Protein AF-A0A672LYI7-F1 (afdb_monomer_lite)

Radius of gyration: 28.08 Å; chains: 1; bounding box: 66×45×80 Å

Organism: Sinocyclocheilus grahami (NCBI:txid75366)

Secondary structure (DSSP, 8-state):
-HHHHHHHHHHHHHS-TTTS-HHHHHHHHHHHHHHHTS----HHHHHHHHHHHHHHTS-TT--SPP-SHHHHHHHHHHHHHHHHHHHHTTT------TT-----HHHHHHHHHHHHHHHHHHHHHHHHHHHHHHHHHHHHSS--------PPSPHHHHHHHHHHHHHHHHHTHHHHHSEEE--TT---------SSSS-GGGEEE--SSHHHHHHHHHHHHIIIIIHHHHHHHHHHHHHHHHHHHHHHHHHHHHHTS---------HHHHHHHHHHHHHHHHHHHHHHHHHHHHHHHHTTT---HHHHHHHHHHHHHHHHHHHHHHHHHHHH-HHHHHHHHHHHHHH-

Structure (mmCIF, N/CA/C/O backbone):
data_AF-A0A672LYI7-F1
#
_entry.id   AF-A0A672LYI7-F1
#
loop_
_atom_site.group_PDB
_atom_site.id
_atom_site.type_symbol
_atom_site.label_atom_id
_atom_site.label_alt_id
_atom_site.label_comp_id
_atom_site.label_asym_id
_atom_site.label_entity_id
_atom_site.label_seq_id
_atom_site.pdbx_PDB_ins_code
_atom_site.Cartn_x
_atom_site.Cartn_y
_atom_site.Cartn_z
_atom_site.occupancy
_atom_site.B_iso_or_equiv
_atom_site.auth_seq_id
_atom_site.auth_comp_id
_atom_site.auth_asym_id
_atom_site.auth_atom_id
_atom_site.pdbx_PDB_model_num
ATOM 1 N N . MET A 1 1 ? 1.323 -0.874 -21.159 1.00 61.12 1 MET A N 1
ATOM 2 C CA . MET A 1 1 ? 1.584 -0.900 -22.612 1.00 61.12 1 MET A CA 1
ATOM 3 C C . MET A 1 1 ? 3.054 -0.684 -22.986 1.00 61.12 1 MET A C 1
ATOM 5 O O . MET A 1 1 ? 3.432 -1.066 -24.091 1.00 61.12 1 MET A O 1
ATOM 9 N N . ALA A 1 2 ? 3.896 -0.095 -22.123 1.00 80.44 2 ALA A N 1
ATOM 10 C CA . ALA A 1 2 ? 5.309 0.148 -22.436 1.00 80.44 2 ALA A CA 1
ATOM 11 C C . ALA A 1 2 ? 6.116 -1.150 -22.658 1.00 80.44 2 ALA A C 1
ATOM 13 O O . ALA A 1 2 ? 6.973 -1.196 -23.540 1.00 80.44 2 ALA A O 1
ATOM 14 N N . THR A 1 3 ? 5.807 -2.233 -21.929 1.00 86.62 3 THR A N 1
ATOM 15 C CA . THR A 1 3 ? 6.511 -3.521 -22.060 1.00 86.62 3 THR A CA 1
ATOM 16 C C . THR A 1 3 ? 6.263 -4.125 -23.439 1.00 86.62 3 THR A C 1
ATOM 18 O O . THR A 1 3 ? 7.204 -4.535 -24.117 1.00 86.62 3 THR A O 1
ATOM 21 N N . ALA A 1 4 ? 5.008 -4.117 -23.896 1.00 90.81 4 ALA A N 1
ATOM 22 C CA . ALA A 1 4 ? 4.625 -4.667 -25.194 1.00 90.81 4 ALA A CA 1
ATOM 23 C C . ALA A 1 4 ? 5.311 -3.952 -26.367 1.00 90.81 4 ALA A C 1
ATOM 25 O O . ALA A 1 4 ? 5.806 -4.610 -27.282 1.00 90.81 4 ALA A O 1
ATOM 26 N N . GLN A 1 5 ? 5.389 -2.619 -26.318 1.00 90.00 5 GLN A N 1
ATOM 27 C CA . GLN A 1 5 ? 6.077 -1.819 -27.334 1.00 90.00 5 GLN A CA 1
ATOM 28 C C . GLN A 1 5 ? 7.565 -2.172 -27.408 1.00 90.00 5 GLN A C 1
ATOM 30 O O . GLN A 1 5 ? 8.098 -2.394 -28.491 1.00 90.00 5 GLN A O 1
ATOM 35 N N . ILE A 1 6 ? 8.236 -2.297 -26.261 1.00 90.06 6 ILE A N 1
ATOM 36 C CA . ILE A 1 6 ? 9.667 -2.620 -26.230 1.00 90.06 6 ILE A CA 1
ATOM 37 C C . ILE A 1 6 ? 9.926 -4.034 -26.756 1.00 90.06 6 ILE A C 1
ATOM 39 O O . ILE A 1 6 ? 10.866 -4.229 -27.525 1.00 90.06 6 ILE A O 1
ATOM 43 N N . LEU A 1 7 ? 9.084 -5.012 -26.406 1.00 92.50 7 LEU A N 1
ATOM 44 C CA . LEU A 1 7 ? 9.178 -6.367 -26.960 1.00 92.50 7 LEU A CA 1
ATOM 45 C C . LEU A 1 7 ? 8.988 -6.370 -28.483 1.00 92.50 7 LEU A C 1
ATOM 47 O O . LEU A 1 7 ? 9.744 -7.034 -29.189 1.00 92.50 7 LEU A O 1
ATOM 51 N N . PHE A 1 8 ? 8.025 -5.596 -28.986 1.00 94.75 8 PHE A N 1
ATOM 52 C CA . PHE A 1 8 ? 7.770 -5.453 -30.418 1.00 94.75 8 PHE A CA 1
ATOM 53 C C . PHE A 1 8 ? 8.974 -4.850 -31.151 1.00 94.75 8 PHE A C 1
ATOM 55 O O . PHE A 1 8 ? 9.447 -5.417 -32.137 1.00 94.75 8 PHE A O 1
ATOM 62 N N . HIS A 1 9 ? 9.527 -3.750 -30.632 1.00 92.44 9 HIS A N 1
ATOM 63 C CA . HIS A 1 9 ? 10.716 -3.117 -31.200 1.00 92.44 9 HIS A CA 1
ATOM 64 C C . HIS A 1 9 ? 11.938 -4.038 -31.156 1.00 92.44 9 HIS A C 1
ATOM 66 O O . HIS A 1 9 ? 12.637 -4.152 -32.158 1.00 92.44 9 HIS A O 1
ATOM 72 N N . ARG A 1 10 ? 12.183 -4.746 -30.044 1.00 91.44 10 ARG A N 1
ATOM 73 C CA . ARG A 1 10 ? 13.294 -5.708 -29.942 1.00 91.44 10 ARG A CA 1
ATOM 74 C C . ARG A 1 10 ? 13.155 -6.859 -30.937 1.00 91.44 10 ARG A C 1
ATOM 76 O O . ARG A 1 10 ? 14.147 -7.278 -31.520 1.00 91.44 10 ARG A O 1
ATOM 83 N N . PHE A 1 11 ? 11.939 -7.355 -31.157 1.00 94.12 11 PHE A N 1
ATOM 84 C CA . PHE A 1 11 ? 11.700 -8.409 -32.138 1.00 94.12 11 PHE A CA 1
ATOM 85 C C . PHE A 1 11 ? 12.010 -7.935 -33.565 1.00 94.12 11 PHE A C 1
ATOM 87 O O . PHE A 1 11 ? 12.774 -8.589 -34.273 1.00 94.12 11 PHE A O 1
ATOM 94 N N . PHE A 1 12 ? 11.467 -6.785 -33.976 1.00 94.88 12 PHE A N 1
ATOM 95 C CA . PHE A 1 12 ? 11.674 -6.241 -35.325 1.00 94.88 12 PHE A CA 1
ATOM 96 C C . PHE A 1 12 ? 13.035 -5.567 -35.534 1.00 94.88 12 PHE A C 1
ATOM 98 O O . PHE A 1 12 ? 13.419 -5.306 -36.667 1.00 94.88 12 PHE A O 1
ATOM 105 N N . TYR A 1 13 ? 13.809 -5.356 -34.471 1.00 91.88 13 TYR A N 1
ATOM 106 C CA . TYR A 1 13 ? 15.229 -5.041 -34.599 1.00 91.88 13 TYR A CA 1
ATOM 107 C C . TYR A 1 13 ? 16.006 -6.219 -35.208 1.00 91.88 13 TYR A C 1
ATOM 109 O O . TYR A 1 13 ? 16.881 -6.026 -36.046 1.00 91.88 13 TYR A O 1
ATOM 117 N N . CYS A 1 14 ? 15.645 -7.451 -34.837 1.00 87.31 14 CYS A N 1
ATOM 118 C CA . CYS A 1 14 ? 16.299 -8.667 -35.322 1.00 87.31 14 CYS A CA 1
ATOM 119 C C . CYS A 1 14 ? 15.573 -9.327 -36.507 1.00 87.31 14 CYS A C 1
ATOM 121 O O . CYS A 1 14 ? 16.118 -10.242 -37.128 1.00 87.31 14 CYS A O 1
ATOM 123 N N . LYS A 1 15 ? 14.324 -8.936 -36.795 1.00 91.81 15 LYS A N 1
ATOM 124 C CA . LYS A 1 15 ? 13.444 -9.593 -37.773 1.00 91.81 15 LYS A CA 1
ATOM 125 C C . LYS A 1 15 ? 12.796 -8.612 -38.734 1.00 91.81 15 LYS A C 1
ATOM 127 O O . LYS A 1 15 ? 12.495 -7.481 -38.394 1.00 91.81 15 LYS A O 1
ATOM 132 N N . SER A 1 16 ? 12.513 -9.091 -39.941 1.00 88.56 16 SER A N 1
ATOM 133 C CA . SER A 1 16 ? 11.906 -8.277 -40.993 1.00 88.56 16 SER A CA 1
ATOM 134 C C . SER A 1 16 ? 10.378 -8.250 -40.910 1.00 88.56 16 SER A C 1
ATOM 136 O O . SER A 1 16 ? 9.739 -9.296 -40.755 1.00 88.56 16 SER A O 1
ATOM 138 N N . PHE A 1 17 ? 9.802 -7.066 -41.139 1.00 89.94 17 PHE A N 1
ATOM 139 C CA . PHE A 1 17 ? 8.367 -6.851 -41.362 1.00 89.94 17 PHE A CA 1
ATOM 140 C C . PHE A 1 17 ? 7.817 -7.597 -42.584 1.00 89.94 17 PHE A C 1
ATOM 142 O O . PHE A 1 17 ? 6.634 -7.914 -42.621 1.00 89.94 17 PHE A O 1
ATOM 149 N N . VAL A 1 18 ? 8.668 -7.940 -43.557 1.00 88.44 18 VAL A N 1
ATOM 150 C CA . VAL A 1 18 ? 8.263 -8.707 -44.748 1.00 88.44 18 VAL A CA 1
ATOM 151 C C . VAL A 1 18 ? 7.982 -10.170 -44.395 1.00 88.44 18 VAL A C 1
ATOM 153 O O . VAL A 1 18 ? 7.107 -10.800 -44.978 1.00 88.44 18 VAL A O 1
ATOM 156 N N . ARG A 1 19 ? 8.713 -10.729 -43.422 1.00 86.94 19 ARG A N 1
ATOM 157 C CA . ARG A 1 19 ? 8.611 -12.151 -43.043 1.00 86.94 19 ARG A CA 1
ATOM 158 C C . ARG A 1 19 ? 7.623 -12.412 -41.909 1.00 86.94 19 ARG A C 1
ATOM 160 O O . ARG A 1 19 ? 7.237 -13.558 -41.687 1.00 86.94 19 ARG A O 1
ATOM 167 N N . HIS A 1 20 ? 7.243 -11.379 -41.162 1.00 90.31 20 HIS A N 1
ATOM 168 C CA . HIS A 1 20 ? 6.398 -11.512 -39.982 1.00 90.31 20 HIS A CA 1
ATOM 169 C C . HIS A 1 20 ? 5.313 -10.440 -39.962 1.00 90.31 20 HIS A C 1
ATOM 171 O O . HIS A 1 20 ? 5.605 -9.248 -39.973 1.00 90.31 20 HIS A O 1
ATOM 177 N N . CYS A 1 21 ? 4.056 -10.877 -39.862 1.00 92.69 21 CYS A N 1
ATOM 178 C CA . CYS A 1 21 ? 2.907 -9.984 -39.768 1.00 92.69 21 CYS A CA 1
ATOM 179 C C . CYS A 1 21 ? 2.983 -9.128 -38.493 1.00 92.69 21 CYS A C 1
ATOM 181 O O . CYS A 1 21 ? 2.857 -9.650 -37.381 1.00 92.69 21 CYS A O 1
ATOM 183 N N . ALA A 1 22 ? 3.147 -7.813 -38.663 1.00 92.12 22 ALA A N 1
ATOM 184 C CA . ALA A 1 22 ? 3.228 -6.851 -37.566 1.00 92.12 22 ALA A CA 1
ATOM 185 C C . ALA A 1 22 ? 2.008 -6.920 -36.635 1.00 92.12 22 ALA A C 1
ATOM 187 O O . ALA A 1 22 ? 2.174 -6.910 -35.422 1.00 92.12 22 ALA A O 1
ATOM 188 N N . GLU A 1 23 ? 0.799 -7.068 -37.183 1.00 92.75 23 GLU A N 1
ATOM 189 C CA . GLU A 1 23 ? -0.447 -7.159 -36.405 1.00 92.75 23 GLU A CA 1
ATOM 190 C C . GLU A 1 23 ? -0.425 -8.371 -35.458 1.00 92.75 23 GLU A C 1
ATOM 192 O O .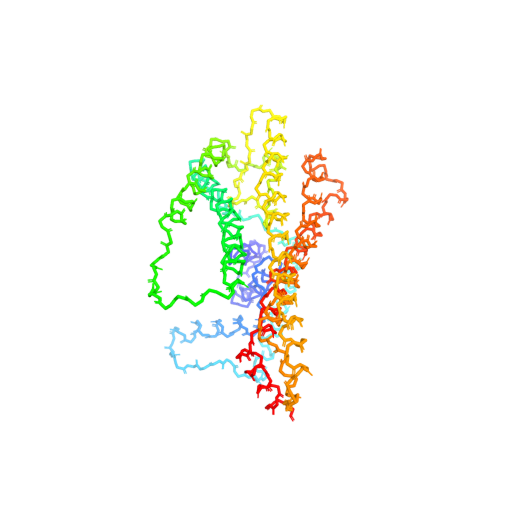 GLU A 1 23 ? -0.667 -8.249 -34.256 1.00 92.75 23 GLU A O 1
ATOM 197 N N . THR A 1 24 ? -0.041 -9.542 -35.978 1.00 93.69 24 THR A N 1
ATOM 198 C CA . THR A 1 24 ? 0.022 -10.784 -35.189 1.00 93.69 24 THR A CA 1
ATOM 199 C C . THR A 1 24 ? 1.119 -10.720 -34.127 1.00 93.69 24 THR A C 1
ATOM 201 O O . THR A 1 24 ? 0.912 -11.153 -32.992 1.00 93.69 24 THR A O 1
ATOM 204 N N . VAL A 1 25 ? 2.278 -10.144 -34.465 1.00 95.50 25 VAL A N 1
ATOM 205 C CA . VAL A 1 25 ? 3.381 -9.953 -33.514 1.00 95.50 25 VAL A CA 1
ATOM 206 C C . VAL A 1 25 ? 3.017 -8.922 -32.442 1.00 95.50 25 VAL A C 1
ATOM 208 O O . VAL A 1 25 ? 3.312 -9.150 -31.276 1.00 95.50 25 VAL A O 1
ATOM 211 N N . ALA A 1 26 ? 2.319 -7.836 -32.782 1.00 95.38 26 ALA A N 1
ATOM 212 C CA . ALA A 1 26 ? 1.862 -6.838 -31.815 1.00 95.38 26 ALA A CA 1
ATOM 213 C C . ALA A 1 26 ? 0.877 -7.434 -30.796 1.00 95.38 26 ALA A C 1
ATOM 215 O O . ALA A 1 26 ? 1.048 -7.238 -29.590 1.00 95.38 26 ALA A O 1
ATOM 216 N N . MET A 1 27 ? -0.099 -8.225 -31.258 1.00 95.00 27 MET A N 1
ATOM 217 C CA . MET A 1 27 ? -1.006 -8.975 -30.380 1.00 95.00 27 MET A CA 1
ATOM 218 C C . MET A 1 27 ? -0.242 -9.936 -29.464 1.00 95.00 27 MET A C 1
ATOM 220 O O . MET A 1 27 ? -0.521 -10.007 -28.266 1.00 95.00 27 MET A O 1
ATOM 224 N N . ALA A 1 28 ? 0.754 -10.641 -30.006 1.00 95.75 28 ALA A N 1
ATOM 225 C CA . ALA A 1 28 ? 1.604 -11.537 -29.233 1.00 95.75 28 ALA A CA 1
ATOM 226 C C . ALA A 1 28 ? 2.445 -10.794 -28.182 1.00 95.75 28 ALA A C 1
ATOM 228 O O . ALA A 1 28 ? 2.511 -11.241 -27.041 1.00 95.75 28 ALA A O 1
ATOM 229 N N . CYS A 1 29 ? 3.038 -9.646 -28.519 1.00 95.62 29 CYS A N 1
ATOM 230 C CA . CYS A 1 29 ? 3.803 -8.820 -27.584 1.00 95.62 29 CYS A CA 1
ATOM 231 C C . CYS A 1 29 ? 2.925 -8.249 -26.461 1.00 95.62 29 CYS A C 1
ATOM 233 O O . CYS A 1 29 ? 3.365 -8.230 -25.314 1.00 95.62 29 CYS A O 1
ATOM 235 N N . LEU A 1 30 ? 1.687 -7.833 -26.754 1.00 94.69 30 LEU A N 1
ATOM 236 C CA . LEU A 1 30 ? 0.720 -7.393 -25.738 1.00 94.69 30 LEU A CA 1
ATOM 237 C C . LEU A 1 30 ? 0.294 -8.539 -24.819 1.00 94.69 30 LEU A C 1
ATOM 239 O O . LEU A 1 30 ? 0.302 -8.388 -23.597 1.00 94.69 30 LEU A O 1
ATOM 243 N N . GLN A 1 31 ? -0.017 -9.705 -25.391 1.00 93.75 31 GLN A N 1
ATOM 244 C CA . GLN A 1 31 ? -0.354 -10.890 -24.609 1.00 93.75 31 GLN A CA 1
ATOM 245 C C . GLN A 1 31 ? 0.814 -11.316 -23.714 1.00 93.75 31 GLN A C 1
ATOM 247 O O . GLN A 1 31 ? 0.604 -11.636 -22.545 1.00 93.75 31 GLN A O 1
ATOM 252 N N . LEU A 1 32 ? 2.037 -11.288 -24.238 1.00 93.31 32 LEU A N 1
ATOM 253 C CA . LEU A 1 32 ? 3.248 -11.638 -23.508 1.00 93.31 32 LEU A CA 1
ATOM 254 C C . LEU A 1 32 ? 3.544 -10.630 -22.386 1.00 93.31 32 LEU A C 1
ATOM 256 O O . LEU A 1 32 ? 3.766 -11.029 -21.246 1.00 93.31 32 LEU A O 1
ATOM 260 N N . ALA A 1 33 ? 3.455 -9.328 -22.668 1.00 91.25 33 ALA A N 1
ATOM 261 C CA . ALA A 1 33 ? 3.616 -8.267 -21.674 1.00 91.25 33 ALA A CA 1
ATOM 262 C C . ALA A 1 33 ? 2.623 -8.395 -20.508 1.00 91.25 33 ALA A C 1
ATOM 264 O O . ALA A 1 33 ? 3.026 -8.247 -19.354 1.00 91.25 33 ALA A O 1
ATOM 265 N N . SER A 1 34 ? 1.362 -8.744 -20.796 1.00 90.56 34 SER A N 1
ATOM 266 C CA . SER A 1 34 ? 0.329 -8.985 -19.774 1.00 90.56 34 SER A CA 1
ATOM 267 C C . SER A 1 34 ? 0.613 -10.188 -18.868 1.00 90.56 34 SER A C 1
ATOM 269 O O . SER A 1 34 ? 0.077 -10.277 -17.770 1.00 90.56 34 SER A O 1
ATOM 271 N N . LYS A 1 35 ? 1.449 -11.135 -19.313 1.00 88.25 35 LYS A N 1
ATOM 272 C CA . LYS A 1 35 ? 1.871 -12.284 -18.498 1.00 88.25 35 LYS A CA 1
ATOM 273 C C . LYS A 1 35 ? 3.099 -11.977 -17.643 1.00 88.25 35 LYS A C 1
ATOM 275 O O . LYS A 1 35 ? 3.268 -12.598 -16.600 1.00 88.25 35 LYS A O 1
ATOM 280 N N . ILE A 1 36 ? 3.971 -11.082 -18.106 1.00 83.94 36 ILE A N 1
ATOM 281 C CA . ILE A 1 36 ? 5.279 -10.831 -17.485 1.00 83.94 36 ILE A CA 1
ATOM 282 C C . ILE A 1 36 ? 5.222 -9.699 -16.459 1.00 83.94 36 ILE A C 1
ATOM 284 O O . ILE A 1 36 ? 5.822 -9.811 -15.394 1.00 83.94 36 ILE A O 1
ATOM 288 N N . GLU A 1 37 ? 4.563 -8.588 -16.791 1.00 79.38 37 GLU A N 1
ATOM 289 C CA . GLU A 1 37 ? 4.659 -7.357 -15.997 1.00 79.38 37 GLU A CA 1
ATOM 290 C C . GLU A 1 37 ? 3.360 -6.549 -15.952 1.00 79.38 37 GLU A C 1
ATOM 292 O O . GLU A 1 37 ? 3.020 -6.003 -14.903 1.00 79.38 37 GLU A O 1
ATOM 297 N N . GLU A 1 38 ? 2.651 -6.434 -17.078 1.00 80.50 38 GLU A N 1
ATOM 298 C CA . GLU A 1 38 ? 1.427 -5.635 -17.168 1.00 80.50 38 GLU A CA 1
ATOM 299 C C . GLU A 1 38 ? 0.221 -6.370 -16.559 1.00 80.50 38 GLU A C 1
ATOM 301 O O . GLU A 1 38 ? 0.318 -7.520 -16.136 1.00 80.50 38 GLU A O 1
ATOM 306 N N . GLU A 1 39 ? -0.935 -5.705 -16.489 1.00 81.31 39 GLU A N 1
ATOM 307 C CA . GLU A 1 39 ? -2.152 -6.317 -15.948 1.00 81.31 39 GLU A CA 1
ATOM 308 C C . GLU A 1 39 ? -2.524 -7.591 -16.737 1.00 81.31 39 GLU A C 1
ATOM 310 O O . GLU A 1 39 ? -2.615 -7.520 -17.967 1.00 81.31 39 GLU A O 1
ATOM 315 N N . PRO A 1 40 ? -2.780 -8.736 -16.072 1.00 86.69 40 PRO A N 1
ATOM 316 C CA . PRO A 1 40 ? -3.135 -9.978 -16.751 1.00 86.69 40 PRO A CA 1
ATOM 317 C C . PRO A 1 40 ? -4.405 -9.843 -17.592 1.00 86.69 40 PRO A C 1
ATOM 319 O O . PRO A 1 40 ? -5.485 -9.553 -17.077 1.00 86.69 40 PRO A O 1
ATOM 322 N N . ARG A 1 41 ? -4.296 -10.108 -18.898 1.00 89.38 41 ARG A N 1
ATOM 323 C CA . ARG A 1 41 ? -5.422 -10.085 -19.844 1.00 89.38 41 ARG A CA 1
ATOM 324 C C . ARG A 1 41 ? -5.558 -11.416 -20.573 1.00 89.38 41 ARG A C 1
ATOM 326 O O . ARG A 1 41 ? -4.572 -12.113 -20.838 1.00 89.38 41 ARG A O 1
ATOM 333 N N . ARG A 1 42 ? -6.797 -11.796 -20.903 1.00 89.75 42 ARG A N 1
ATOM 334 C CA . ARG A 1 42 ? -7.056 -13.004 -21.696 1.00 89.75 42 ARG A CA 1
ATOM 335 C C . ARG A 1 42 ? -6.775 -12.700 -23.165 1.00 89.75 42 ARG A C 1
ATOM 337 O O . ARG A 1 42 ? -7.096 -11.621 -23.651 1.00 89.75 42 ARG A O 1
ATOM 344 N N . VAL A 1 43 ? -6.309 -13.703 -23.911 1.00 90.75 43 VAL A N 1
ATOM 345 C CA . VAL A 1 43 ? -6.079 -13.573 -25.366 1.00 90.75 43 VAL A CA 1
ATOM 346 C C . VAL A 1 43 ? -7.327 -13.132 -26.127 1.00 90.75 43 VAL A C 1
ATOM 348 O O . VAL A 1 43 ? -7.228 -12.404 -27.105 1.00 90.75 43 VAL A O 1
ATOM 351 N N . ARG A 1 44 ? -8.519 -13.509 -25.645 1.00 90.81 44 ARG A N 1
ATOM 352 C CA . ARG A 1 44 ? -9.784 -13.055 -26.230 1.00 90.81 44 ARG A CA 1
ATOM 353 C C . ARG A 1 44 ? -9.944 -11.536 -26.164 1.00 90.81 44 ARG A C 1
ATOM 355 O O . ARG A 1 44 ? -10.422 -10.953 -27.129 1.00 90.81 44 ARG A O 1
ATOM 362 N N . ASP A 1 45 ? -9.536 -10.916 -25.062 1.00 91.25 45 ASP A N 1
ATOM 363 C CA . ASP A 1 45 ? -9.664 -9.471 -24.869 1.00 91.25 45 ASP A CA 1
ATOM 364 C C . ASP A 1 45 ? -8.746 -8.733 -25.848 1.00 91.25 45 ASP A C 1
ATOM 366 O O . ASP A 1 45 ? -9.179 -7.800 -26.519 1.00 91.25 45 ASP A O 1
ATOM 370 N N . VAL A 1 46 ? -7.513 -9.224 -26.017 1.00 91.88 46 VAL A N 1
ATOM 371 C CA . VAL A 1 46 ? -6.560 -8.702 -27.009 1.00 91.88 46 VAL A CA 1
ATOM 372 C C . VAL A 1 46 ? -7.128 -8.829 -28.426 1.00 91.88 46 VAL A C 1
ATOM 374 O O . VAL A 1 46 ? -7.171 -7.846 -29.159 1.00 91.88 46 VAL A O 1
ATOM 377 N N . LEU A 1 47 ? -7.633 -10.009 -28.803 1.00 92.06 47 LEU A N 1
ATOM 378 C CA . LEU A 1 47 ? -8.212 -10.245 -30.131 1.00 92.06 47 LEU A CA 1
ATOM 379 C C . LEU A 1 47 ? -9.428 -9.354 -30.418 1.00 92.06 47 LEU A C 1
ATOM 381 O O . LEU A 1 47 ? -9.543 -8.817 -31.518 1.00 92.06 47 LEU A O 1
ATOM 385 N N . ASN A 1 48 ? -10.318 -9.180 -29.438 1.00 90.69 48 ASN A N 1
ATOM 386 C CA . ASN A 1 48 ? -11.490 -8.316 -29.565 1.00 90.69 48 ASN A CA 1
ATOM 387 C C . ASN A 1 48 ? -11.091 -6.855 -29.791 1.00 90.69 48 ASN A C 1
ATOM 389 O O . ASN A 1 48 ? -11.686 -6.193 -30.634 1.00 90.69 48 ASN A O 1
ATOM 393 N N . VAL A 1 49 ? -10.076 -6.361 -29.074 1.00 89.25 49 VAL A N 1
ATOM 394 C CA . VAL A 1 49 ? -9.595 -4.982 -29.232 1.00 89.25 49 VAL A CA 1
ATOM 395 C C . VAL A 1 49 ? -8.978 -4.773 -30.612 1.00 89.25 49 VAL A C 1
ATOM 397 O O . VAL A 1 49 ? -9.317 -3.801 -31.276 1.00 89.25 49 VAL A O 1
ATOM 400 N N . PHE A 1 50 ? -8.128 -5.685 -31.091 1.00 89.38 50 PHE A N 1
ATOM 401 C CA . PHE A 1 50 ? -7.534 -5.560 -32.430 1.00 89.38 50 PHE A CA 1
ATOM 402 C C . PHE A 1 50 ? -8.579 -5.644 -33.541 1.00 89.38 50 PHE A C 1
ATOM 404 O O . PHE A 1 50 ? -8.531 -4.859 -34.486 1.00 89.38 50 PHE A O 1
ATOM 411 N N . GLN A 1 51 ? -9.560 -6.539 -33.403 1.00 86.44 51 GLN A N 1
ATOM 412 C CA . GLN A 1 51 ? -10.684 -6.614 -34.332 1.00 86.44 51 GLN A CA 1
ATOM 413 C C . GLN A 1 51 ? -11.490 -5.311 -34.323 1.00 86.44 51 GLN A C 1
ATOM 415 O O . GLN A 1 51 ? -11.758 -4.760 -35.384 1.00 86.44 51 GLN A O 1
ATOM 420 N N . HIS A 1 52 ? -11.799 -4.778 -33.139 1.00 85.00 52 HIS A N 1
ATOM 421 C CA . HIS A 1 52 ? -12.514 -3.514 -33.009 1.00 85.00 52 HIS A CA 1
ATOM 422 C C . HIS A 1 52 ? -11.734 -2.342 -33.613 1.00 85.00 52 HIS A C 1
ATOM 424 O O . HIS A 1 52 ? -12.330 -1.514 -34.285 1.00 85.00 52 HIS A O 1
ATOM 430 N N . LEU A 1 53 ? -10.412 -2.274 -33.433 1.00 84.38 53 LEU A N 1
ATOM 431 C CA . LEU A 1 53 ? -9.573 -1.233 -34.039 1.00 84.38 53 LEU A CA 1
ATOM 432 C C . LEU A 1 53 ? -9.554 -1.325 -35.569 1.00 84.38 53 LEU A C 1
ATOM 434 O O . LEU A 1 53 ? -9.588 -0.301 -36.248 1.00 84.38 53 LEU A O 1
ATOM 438 N N . LYS A 1 54 ? -9.530 -2.545 -36.110 1.00 80.50 54 LYS A N 1
ATOM 439 C CA . LYS A 1 54 ? -9.586 -2.795 -37.553 1.00 80.50 54 LYS A CA 1
ATOM 440 C C . LYS A 1 54 ? -10.948 -2.431 -38.140 1.00 80.50 54 LYS A C 1
ATOM 442 O O . LYS A 1 54 ? -11.011 -1.809 -39.194 1.00 80.50 54 LYS A O 1
ATOM 447 N N . ASP A 1 55 ? -12.020 -2.767 -37.430 1.00 78.00 55 ASP A N 1
ATOM 448 C CA . ASP A 1 55 ? -13.390 -2.443 -37.824 1.00 78.00 55 ASP A CA 1
ATOM 449 C C . ASP A 1 55 ? -13.701 -0.947 -37.621 1.00 78.00 55 ASP A C 1
ATOM 451 O O . ASP A 1 55 ? -14.430 -0.361 -38.412 1.00 78.00 55 ASP A O 1
ATOM 455 N N . ALA A 1 56 ? -13.087 -0.276 -36.639 1.00 65.19 56 ALA A N 1
ATOM 456 C CA . ALA A 1 56 ? -13.225 1.165 -36.411 1.00 65.19 56 ALA A CA 1
ATOM 457 C C . ALA A 1 56 ? -12.632 2.026 -37.542 1.00 65.19 56 ALA A C 1
ATOM 459 O O . ALA A 1 56 ? -13.021 3.187 -37.681 1.00 65.19 56 ALA A O 1
ATOM 460 N N . ALA A 1 57 ? -11.737 1.460 -38.360 1.00 62.56 57 ALA A N 1
ATOM 461 C CA . ALA A 1 57 ? -11.273 2.056 -39.612 1.00 62.56 57 ALA A CA 1
ATOM 462 C C . ALA A 1 57 ? -12.276 1.884 -40.780 1.00 62.56 57 ALA A C 1
ATOM 464 O O . ALA A 1 57 ? -12.050 2.432 -41.855 1.00 62.56 57 ALA A O 1
ATOM 465 N N . GLY A 1 58 ? -13.374 1.144 -40.571 1.00 66.00 58 GLY A N 1
ATOM 466 C CA . GLY A 1 58 ? -14.451 0.892 -41.532 1.00 66.00 58 GLY A CA 1
ATOM 467 C C . GLY A 1 58 ? -15.850 1.074 -40.919 1.00 66.00 58 GLY A C 1
ATOM 468 O O . GLY A 1 58 ? -16.360 2.190 -40.871 1.00 66.00 58 GLY A O 1
ATOM 469 N N . ASP A 1 59 ? -16.484 -0.017 -40.468 1.00 58.31 59 ASP A N 1
ATOM 470 C CA . ASP A 1 59 ? -17.851 -0.049 -39.918 1.00 58.31 59 ASP A CA 1
ATOM 471 C C . ASP A 1 59 ? -17.869 -0.209 -38.382 1.00 58.31 59 ASP A C 1
ATOM 473 O O . ASP A 1 59 ? -17.429 -1.211 -37.816 1.00 58.31 59 ASP A O 1
ATOM 477 N N . ARG A 1 60 ? -18.444 0.781 -37.688 1.00 60.06 60 ARG A N 1
ATOM 478 C CA . ARG A 1 60 ? -18.454 0.904 -36.217 1.00 60.06 60 ARG A CA 1
ATOM 479 C C . ARG A 1 60 ? -19.453 -0.011 -35.493 1.00 60.06 60 ARG A C 1
ATOM 481 O O . ARG A 1 60 ? -19.565 0.089 -34.272 1.00 60.06 60 ARG A O 1
ATOM 488 N N . ARG A 1 61 ? -20.208 -0.867 -36.193 1.00 57.50 61 ARG A N 1
ATOM 489 C CA . ARG A 1 61 ? -21.336 -1.625 -35.603 1.00 57.50 61 ARG A CA 1
ATOM 490 C C . ARG A 1 61 ? -21.068 -3.102 -35.292 1.00 57.50 61 ARG A C 1
ATOM 492 O O . ARG A 1 61 ? -21.987 -3.795 -34.856 1.00 57.50 61 ARG A O 1
ATOM 499 N N . ARG A 1 62 ? -19.843 -3.611 -35.465 1.00 64.44 62 ARG A N 1
ATOM 500 C CA . ARG A 1 62 ? -19.529 -5.015 -35.133 1.00 64.44 62 ARG A CA 1
ATOM 501 C C . ARG A 1 62 ? -19.390 -5.252 -33.628 1.00 64.44 62 ARG A C 1
ATOM 503 O O . ARG A 1 62 ? -18.643 -4.563 -32.937 1.00 64.44 62 ARG A O 1
ATOM 510 N N . GLY A 1 63 ? -20.122 -6.254 -33.139 1.00 70.50 63 GLY A N 1
ATOM 511 C CA . GLY A 1 63 ? -20.033 -6.757 -31.769 1.00 70.50 63 GLY A CA 1
ATOM 512 C C . GLY A 1 63 ? -18.757 -7.575 -31.499 1.00 70.50 63 GLY A C 1
ATOM 513 O O . GLY A 1 63 ? -17.882 -7.672 -32.359 1.00 70.50 63 GLY A O 1
ATOM 514 N N . PRO A 1 64 ? -18.634 -8.175 -30.300 1.00 76.00 64 PRO A N 1
ATOM 515 C CA . PRO A 1 64 ? -17.478 -8.988 -29.923 1.00 76.00 64 PRO A CA 1
ATOM 516 C C . PRO A 1 64 ? -17.222 -10.147 -30.896 1.00 76.00 64 PRO A C 1
ATOM 518 O O . PRO A 1 64 ? -18.159 -10.682 -31.486 1.00 76.00 64 PRO A O 1
ATOM 521 N N . MET A 1 65 ? -15.965 -10.594 -31.004 1.00 78.31 65 MET A N 1
ATOM 522 C CA . MET A 1 65 ? -15.597 -11.704 -31.886 1.00 78.31 65 MET A CA 1
ATOM 523 C C . MET A 1 65 ? -16.373 -12.977 -31.523 1.00 78.31 65 MET A C 1
ATOM 525 O O . MET A 1 65 ? -16.403 -13.394 -30.351 1.00 78.31 65 MET A O 1
ATOM 529 N N . LEU A 1 66 ? -16.988 -13.578 -32.544 1.00 82.94 66 LEU A N 1
ATOM 530 C CA . LEU A 1 66 ? -17.722 -14.834 -32.446 1.00 82.94 66 LEU A CA 1
ATOM 531 C C . LEU A 1 66 ? -16.740 -15.985 -32.171 1.00 82.94 66 LEU A C 1
ATOM 533 O O . LEU A 1 66 ? -15.591 -15.947 -32.602 1.00 82.94 66 LEU A O 1
ATOM 537 N N . LEU A 1 67 ? -17.162 -16.976 -31.383 1.00 84.19 67 LEU A N 1
ATOM 538 C CA . LEU A 1 67 ? -16.341 -18.147 -31.053 1.00 84.19 67 LEU A CA 1
ATOM 539 C C . LEU A 1 67 ? -16.449 -19.204 -32.159 1.00 84.19 67 LEU A C 1
ATOM 541 O O . LEU A 1 67 ? -17.011 -20.271 -31.937 1.00 84.19 67 LEU A O 1
ATOM 545 N N . ASP A 1 68 ? -15.948 -18.880 -33.344 1.00 87.50 68 ASP A N 1
ATOM 546 C CA . ASP A 1 68 ? -15.897 -19.779 -34.496 1.00 87.50 68 ASP A CA 1
ATOM 547 C C . ASP A 1 68 ? -14.486 -20.355 -34.717 1.00 87.50 68 ASP A C 1
ATOM 549 O O . ASP A 1 68 ? -13.529 -20.052 -33.992 1.00 87.50 68 ASP A O 1
ATOM 553 N N . ASP A 1 69 ? -14.339 -21.179 -35.754 1.00 89.19 69 ASP A N 1
ATOM 554 C CA . ASP A 1 69 ? -13.040 -21.715 -36.174 1.00 89.19 69 ASP A CA 1
ATOM 555 C C . ASP A 1 69 ? -12.040 -20.599 -36.530 1.00 89.19 69 ASP A C 1
ATOM 557 O O . ASP A 1 69 ? -10.831 -20.744 -36.321 1.00 89.19 69 ASP A O 1
ATOM 561 N N . GLY A 1 70 ? -12.534 -19.441 -36.982 1.00 87.44 70 GLY A N 1
ATOM 562 C CA . GLY A 1 70 ? -11.734 -18.243 -37.233 1.00 87.44 70 GLY A CA 1
ATOM 563 C C . GLY A 1 70 ? -11.079 -17.696 -35.962 1.00 87.44 70 GLY A C 1
ATOM 564 O O . GLY A 1 70 ? -9.873 -17.418 -35.950 1.00 87.44 70 GLY A O 1
ATOM 565 N N . TYR A 1 71 ? -11.832 -17.604 -34.863 1.00 89.56 71 TYR A N 1
ATOM 566 C CA . TYR A 1 71 ? -11.304 -17.258 -33.543 1.00 89.56 71 TYR A CA 1
ATOM 567 C C . TYR A 1 71 ? -10.245 -18.264 -33.080 1.00 89.56 71 TYR A C 1
ATOM 569 O O . TYR A 1 71 ? -9.177 -17.862 -32.603 1.00 89.56 71 TYR A O 1
ATOM 577 N N . VAL A 1 72 ? -10.512 -19.567 -33.231 1.00 91.25 72 VAL A N 1
ATOM 578 C CA . VAL A 1 72 ? -9.582 -20.630 -32.815 1.00 91.25 72 VAL A CA 1
ATOM 579 C C . VAL A 1 72 ? -8.272 -20.546 -33.599 1.00 91.25 72 VAL A C 1
ATOM 581 O O . VAL A 1 72 ? -7.194 -20.584 -32.992 1.00 91.25 72 VAL A O 1
ATOM 584 N N . SER A 1 73 ? -8.344 -20.352 -34.919 1.00 92.62 73 SER A N 1
ATOM 585 C CA . SER A 1 73 ? -7.164 -20.187 -35.772 1.00 92.62 73 SER A CA 1
ATOM 586 C C . SER A 1 73 ? -6.357 -18.955 -35.370 1.00 92.62 73 SER A C 1
ATOM 588 O O . SER A 1 73 ? -5.167 -19.061 -35.070 1.00 92.62 73 SER A O 1
ATOM 590 N N . ARG A 1 74 ? -7.006 -17.790 -35.251 1.00 90.31 74 ARG A N 1
ATOM 591 C CA . ARG A 1 74 ? -6.322 -16.533 -34.912 1.00 90.31 74 ARG A CA 1
ATOM 592 C C . ARG A 1 74 ? -5.681 -16.582 -33.525 1.00 90.31 74 ARG A C 1
ATOM 594 O O . ARG A 1 74 ? -4.563 -16.104 -33.331 1.00 90.31 74 ARG A O 1
ATOM 601 N N . LYS A 1 75 ? -6.348 -17.212 -32.555 1.00 93.62 75 LYS A N 1
ATOM 602 C CA . LYS A 1 75 ? -5.778 -17.486 -31.230 1.00 93.62 75 LYS A CA 1
ATOM 603 C C . LYS A 1 75 ? -4.524 -18.359 -31.332 1.00 93.62 75 LYS A C 1
ATOM 605 O O . LYS A 1 75 ? -3.527 -18.059 -30.675 1.00 93.62 75 LYS A O 1
ATOM 610 N N . SER A 1 76 ? -4.559 -19.420 -32.138 1.00 95.19 76 SER A N 1
ATOM 611 C CA . SER A 1 76 ? -3.404 -20.297 -32.373 1.00 95.19 76 SER A CA 1
ATOM 612 C C . SER A 1 76 ? -2.222 -19.525 -32.964 1.00 95.19 76 SER A C 1
ATOM 614 O O . SER A 1 76 ? -1.090 -19.689 -32.505 1.00 95.19 76 SER A O 1
ATOM 616 N N . ASP A 1 77 ? -2.480 -18.622 -33.908 1.00 94.44 77 ASP A N 1
ATOM 617 C CA . ASP A 1 77 ? -1.446 -17.812 -34.553 1.00 94.44 77 ASP A CA 1
ATOM 618 C C . ASP A 1 77 ? -0.787 -16.825 -33.589 1.00 94.44 77 ASP A C 1
ATOM 620 O O . ASP A 1 77 ? 0.442 -16.739 -33.554 1.00 94.44 77 ASP A O 1
ATOM 624 N N . VAL A 1 78 ? -1.565 -16.166 -32.724 1.00 95.62 78 VAL A N 1
ATOM 625 C CA . VAL A 1 78 ? -1.019 -15.309 -31.657 1.00 95.62 78 VAL A CA 1
ATOM 626 C C . VAL A 1 78 ? -0.153 -16.120 -30.689 1.00 95.62 78 VAL A C 1
ATOM 628 O O . VAL A 1 78 ? 0.948 -15.694 -30.350 1.00 95.62 78 VAL A O 1
ATOM 631 N N . ILE A 1 79 ? -0.582 -17.323 -30.295 1.00 94.50 79 ILE A N 1
ATOM 632 C CA . ILE A 1 79 ? 0.197 -18.202 -29.401 1.00 94.50 79 ILE A CA 1
ATOM 633 C C . ILE A 1 79 ? 1.489 -18.697 -30.078 1.00 94.50 79 ILE A C 1
ATOM 635 O O . ILE A 1 79 ? 2.530 -18.852 -29.433 1.00 94.50 79 ILE A O 1
ATOM 639 N N . LYS A 1 80 ? 1.459 -18.976 -31.386 1.00 95.75 80 LYS A N 1
ATOM 640 C CA . LYS A 1 80 ? 2.662 -19.328 -32.160 1.00 95.75 80 LYS A CA 1
ATOM 641 C C . LYS A 1 80 ? 3.610 -18.133 -32.282 1.00 95.75 80 LYS A C 1
ATOM 643 O O . LYS A 1 80 ? 4.818 -18.303 -32.119 1.00 95.75 80 LYS A O 1
ATOM 648 N N . ALA A 1 81 ? 3.081 -16.940 -32.542 1.00 95.50 81 ALA A N 1
ATOM 649 C CA . ALA A 1 81 ? 3.861 -15.711 -32.613 1.00 95.50 81 ALA A CA 1
ATOM 650 C C . ALA A 1 81 ? 4.487 -15.358 -31.258 1.00 95.50 81 ALA A C 1
ATOM 652 O O . ALA A 1 81 ? 5.662 -15.015 -31.216 1.00 95.50 81 ALA A O 1
ATOM 653 N N . GLU A 1 82 ? 3.771 -15.550 -30.149 1.00 95.50 82 GLU A N 1
ATOM 654 C CA . GLU A 1 82 ? 4.297 -15.370 -28.791 1.00 95.50 82 GLU A CA 1
ATOM 655 C C . GLU A 1 82 ? 5.517 -16.266 -28.539 1.00 95.50 82 GLU A C 1
ATOM 657 O O . GLU A 1 82 ? 6.576 -15.785 -28.133 1.00 95.50 82 GLU A O 1
ATOM 662 N N . ARG A 1 83 ? 5.410 -17.562 -28.860 1.00 94.56 83 ARG A N 1
ATOM 663 C CA . ARG A 1 83 ? 6.539 -18.503 -28.763 1.00 94.56 83 ARG A CA 1
ATOM 664 C C . ARG A 1 83 ? 7.723 -18.082 -29.631 1.00 94.56 83 ARG A C 1
ATOM 666 O O . ARG A 1 83 ? 8.872 -18.253 -29.230 1.00 94.56 83 ARG A O 1
ATOM 673 N N . ARG A 1 84 ? 7.459 -17.517 -30.810 1.00 93.81 84 ARG A N 1
ATOM 674 C CA . ARG A 1 84 ? 8.503 -16.994 -31.695 1.00 93.81 84 ARG A CA 1
ATOM 675 C C . ARG A 1 84 ? 9.189 -15.774 -31.088 1.00 93.81 84 ARG A C 1
ATOM 677 O O . ARG A 1 84 ? 10.411 -15.743 -31.075 1.00 93.81 84 ARG A O 1
ATOM 684 N N . VAL A 1 85 ? 8.435 -14.818 -30.547 1.00 94.69 85 VAL A N 1
ATOM 6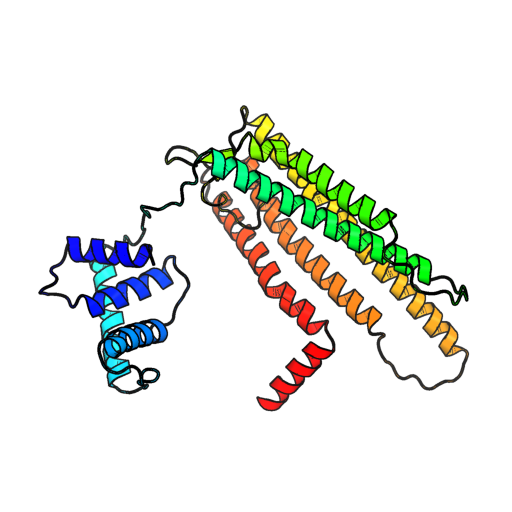85 C CA . VAL A 1 85 ? 8.994 -13.648 -29.850 1.00 94.69 85 VAL A CA 1
ATOM 686 C C . VAL A 1 85 ? 9.900 -14.098 -28.703 1.00 94.69 85 VAL A C 1
ATOM 688 O O . VAL A 1 85 ? 11.036 -13.647 -28.617 1.00 94.69 85 VAL A O 1
ATOM 691 N N . LEU A 1 86 ? 9.453 -15.054 -27.884 1.00 93.31 86 LEU A N 1
ATOM 692 C CA . LEU A 1 86 ? 10.265 -15.624 -26.804 1.00 93.31 86 LEU A CA 1
ATOM 693 C C . LEU A 1 86 ? 11.571 -16.248 -27.304 1.00 93.31 86 LEU A C 1
ATOM 695 O O . LEU A 1 86 ? 12.632 -15.967 -26.749 1.00 93.31 86 LEU A O 1
ATOM 699 N N . LYS A 1 87 ? 11.499 -17.061 -28.365 1.00 91.69 87 LYS A N 1
ATOM 700 C CA . LYS A 1 87 ? 12.671 -17.712 -28.962 1.00 91.69 87 LYS A CA 1
ATOM 701 C C . LYS A 1 87 ? 13.686 -16.693 -29.480 1.00 91.69 87 LYS A C 1
ATOM 703 O O . LYS A 1 87 ? 14.872 -16.837 -29.216 1.00 91.69 87 LYS A O 1
ATOM 708 N N . GLU A 1 88 ? 13.229 -15.672 -30.201 1.00 91.00 88 GLU A N 1
ATOM 709 C CA . GLU A 1 88 ? 14.115 -14.670 -30.811 1.00 91.00 88 GLU A CA 1
ATOM 710 C C . GLU A 1 88 ? 14.734 -13.716 -29.789 1.00 91.00 88 GLU A C 1
ATOM 712 O O . GLU A 1 88 ? 15.848 -13.243 -29.984 1.00 91.00 88 GLU A O 1
ATOM 717 N N . LEU A 1 89 ? 14.046 -13.467 -28.675 1.00 87.50 89 LEU A N 1
ATOM 718 C CA . LEU A 1 89 ? 14.593 -12.697 -27.560 1.00 87.50 89 LEU A CA 1
ATOM 719 C C . LEU A 1 89 ? 15.456 -13.548 -26.614 1.00 87.50 89 LEU A C 1
ATOM 721 O O . LEU A 1 89 ? 15.889 -13.047 -25.579 1.00 87.50 89 LEU A O 1
ATOM 725 N N . GLY A 1 90 ? 15.675 -14.834 -26.917 1.00 86.06 90 GLY A N 1
ATOM 726 C CA . GLY A 1 90 ? 16.435 -15.748 -26.060 1.00 86.06 90 GLY A CA 1
ATOM 727 C C . GLY A 1 90 ? 15.837 -15.884 -24.658 1.00 86.06 90 GLY A C 1
ATOM 728 O O . GLY A 1 90 ? 16.574 -15.999 -23.686 1.00 86.06 90 GLY A O 1
ATOM 729 N N . PHE A 1 91 ? 14.508 -15.780 -24.538 1.00 84.62 91 PHE A N 1
ATOM 730 C CA . PHE A 1 91 ? 13.777 -15.690 -23.267 1.00 84.62 91 PHE A CA 1
ATOM 731 C C . PHE A 1 91 ? 14.180 -14.500 -22.367 1.00 84.62 91 PHE A C 1
ATOM 733 O O . PHE A 1 91 ? 13.679 -14.373 -21.249 1.00 84.62 91 PHE A O 1
ATOM 740 N N . CYS A 1 92 ? 14.997 -13.563 -22.863 1.00 81.25 92 CYS A N 1
ATOM 741 C CA . CYS A 1 92 ? 15.359 -12.324 -22.179 1.00 81.25 92 CYS A CA 1
ATOM 742 C C . CYS A 1 92 ? 14.249 -11.273 -22.338 1.00 81.25 92 CYS A C 1
ATOM 744 O O . CYS A 1 92 ? 1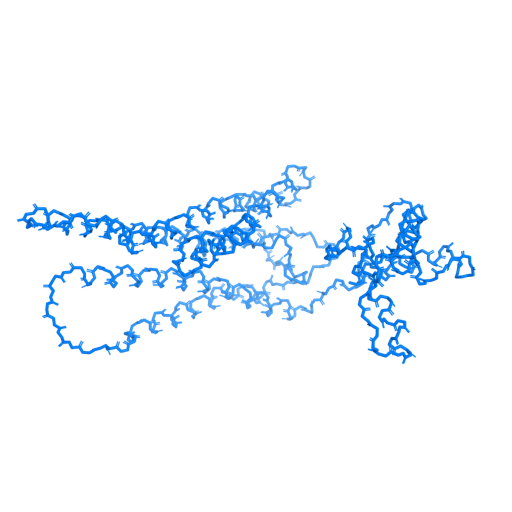4.355 -10.278 -23.061 1.00 81.25 92 CYS A O 1
ATOM 746 N N . VAL A 1 93 ? 13.134 -11.515 -21.651 1.00 81.56 93 VAL A N 1
ATOM 747 C CA . VAL A 1 93 ? 11.946 -10.651 -21.684 1.00 81.56 93 VAL A CA 1
ATOM 748 C C . VAL A 1 93 ? 11.950 -9.561 -20.614 1.00 81.56 93 VAL A C 1
ATOM 750 O O . VAL A 1 93 ? 10.971 -8.832 -20.475 1.00 81.56 93 VAL A O 1
ATOM 753 N N . HIS A 1 94 ? 13.044 -9.419 -19.861 1.00 73.81 94 HIS A N 1
ATOM 754 C CA . HIS A 1 94 ? 13.175 -8.330 -18.905 1.00 73.81 94 HIS A CA 1
ATOM 755 C C . HIS A 1 94 ? 13.311 -6.999 -19.654 1.00 73.81 94 HIS A C 1
ATOM 757 O O . HIS A 1 94 ? 14.226 -6.786 -20.464 1.00 73.81 94 HIS A O 1
ATOM 763 N N . VAL A 1 95 ? 12.364 -6.102 -19.398 1.00 71.81 95 VAL A N 1
ATOM 764 C CA . VAL A 1 95 ? 12.281 -4.805 -20.055 1.00 71.81 95 VAL A CA 1
ATOM 765 C C . VAL A 1 95 ? 12.714 -3.719 -19.079 1.00 71.81 95 VAL A C 1
ATOM 767 O O . VAL A 1 95 ? 12.110 -3.513 -18.030 1.00 71.81 95 VAL A O 1
ATOM 770 N N . LYS A 1 96 ? 13.765 -2.984 -19.452 1.00 66.06 96 LYS A N 1
ATOM 771 C CA . LYS A 1 96 ? 14.120 -1.727 -18.795 1.00 66.06 96 LYS A CA 1
ATOM 772 C C . LYS A 1 96 ? 13.301 -0.624 -19.455 1.00 66.06 96 LYS A C 1
ATOM 774 O O . LYS A 1 96 ? 13.608 -0.220 -20.574 1.00 66.06 96 LYS A O 1
ATOM 779 N N . HIS A 1 97 ? 12.246 -0.172 -18.783 1.00 64.25 97 HIS A N 1
ATOM 780 C CA . HIS A 1 97 ? 11.408 0.912 -19.295 1.00 64.25 97 HIS A CA 1
ATOM 781 C C . HIS A 1 97 ? 12.211 2.212 -19.422 1.00 64.25 97 HIS A C 1
ATOM 783 O O . HIS A 1 97 ? 12.867 2.599 -18.450 1.00 64.25 97 HIS A O 1
ATOM 789 N N . PRO A 1 98 ? 12.140 2.918 -20.568 1.00 55.84 98 PRO A N 1
ATOM 790 C CA . PRO A 1 98 ? 12.742 4.242 -20.721 1.00 55.84 98 PRO A CA 1
ATOM 791 C C . PRO A 1 98 ? 12.075 5.257 -19.784 1.00 55.84 98 PRO A C 1
ATOM 793 O O . PRO A 1 98 ? 12.720 6.184 -19.306 1.00 55.84 98 PRO A O 1
ATOM 796 N N . HIS A 1 99 ? 10.804 5.022 -19.444 1.00 56.91 99 HIS A N 1
ATOM 797 C CA . HIS A 1 99 ? 10.038 5.795 -18.477 1.00 56.91 99 HIS A CA 1
ATOM 798 C C . HIS A 1 99 ? 9.872 5.014 -17.168 1.00 56.91 99 HIS A C 1
ATOM 800 O O . HIS A 1 99 ? 8.765 4.645 -16.781 1.00 56.91 99 HIS A O 1
ATOM 806 N N . LYS A 1 100 ? 10.957 4.795 -16.415 1.00 53.34 100 LYS A N 1
ATOM 807 C CA . LYS A 1 100 ? 10.780 4.911 -14.959 1.00 53.34 100 LYS A CA 1
ATOM 808 C C . LYS A 1 100 ? 10.308 6.352 -14.765 1.00 53.34 100 LYS A C 1
ATOM 810 O O . LYS A 1 100 ? 10.986 7.259 -15.239 1.00 53.34 100 LYS A O 1
ATOM 815 N N . VAL A 1 101 ? 9.116 6.568 -14.209 1.00 55.88 101 VAL A N 1
ATOM 816 C CA . VAL A 1 101 ? 8.616 7.924 -13.937 1.00 55.88 101 VAL A CA 1
ATOM 817 C C . VAL A 1 101 ? 9.533 8.523 -12.879 1.00 55.88 101 VAL A C 1
ATOM 819 O O . VAL A 1 101 ? 9.270 8.419 -11.691 1.00 55.88 101 VAL A O 1
ATOM 822 N N . PHE A 1 102 ? 10.666 9.072 -13.304 1.00 58.00 102 PHE A N 1
ATOM 823 C CA . PHE A 1 102 ? 11.577 9.791 -12.443 1.00 58.00 102 PHE A CA 1
ATOM 824 C C . PHE A 1 102 ? 10.937 11.150 -12.219 1.00 58.00 102 PHE A C 1
ATOM 826 O O . PHE A 1 102 ? 11.081 12.071 -13.022 1.00 58.00 102 PHE A O 1
ATOM 833 N N . LEU A 1 103 ? 10.160 11.253 -11.146 1.00 68.50 103 LEU A N 1
ATOM 834 C CA . LEU A 1 103 ? 9.703 12.549 -10.675 1.00 68.50 103 LEU A CA 1
ATOM 835 C C . LEU A 1 103 ? 10.932 13.425 -10.434 1.00 68.50 103 LEU A C 1
ATOM 837 O O . LEU A 1 103 ? 11.935 12.947 -9.916 1.00 68.50 103 LEU A O 1
ATOM 841 N N . ASN A 1 104 ? 10.885 14.704 -10.808 1.00 78.81 104 ASN A N 1
ATOM 842 C CA . ASN A 1 104 ? 11.949 15.638 -10.437 1.00 78.81 104 ASN A CA 1
ATOM 843 C C . ASN A 1 104 ? 12.076 15.689 -8.898 1.00 78.81 104 ASN A C 1
ATOM 845 O O . ASN A 1 104 ? 11.101 15.443 -8.186 1.00 78.81 104 ASN A O 1
ATOM 849 N N . ARG A 1 105 ? 13.246 16.064 -8.374 1.00 82.19 105 ARG A N 1
ATOM 850 C CA . ARG A 1 105 ? 13.547 16.132 -6.936 1.00 82.19 105 ARG A CA 1
ATOM 851 C C . ARG A 1 105 ? 12.447 16.813 -6.125 1.00 82.19 105 ARG A C 1
ATOM 853 O O . ARG A 1 105 ? 12.053 16.312 -5.074 1.00 82.19 105 ARG A O 1
ATOM 860 N N . ASN A 1 106 ? 11.943 17.935 -6.631 1.00 85.31 106 ASN A N 1
ATOM 861 C CA . ASN A 1 106 ? 10.896 18.719 -5.976 1.00 85.31 106 ASN A CA 1
ATOM 862 C C . ASN A 1 106 ? 9.559 17.969 -5.930 1.00 85.31 106 ASN A C 1
ATOM 864 O O . ASN A 1 106 ? 8.888 17.970 -4.902 1.00 85.31 106 ASN A O 1
ATOM 868 N N . TRP A 1 107 ? 9.212 17.259 -7.004 1.00 85.75 107 TRP A N 1
ATOM 869 C CA . TRP A 1 107 ? 8.020 16.416 -7.045 1.00 85.75 107 TRP A CA 1
ATOM 870 C C . TRP A 1 107 ? 8.149 15.193 -6.142 1.00 85.75 107 TRP A C 1
ATOM 872 O O . TRP A 1 107 ? 7.187 14.865 -5.456 1.00 85.75 107 TRP A O 1
ATOM 882 N N . CYS A 1 108 ? 9.329 14.567 -6.068 1.00 83.81 108 CYS A N 1
ATOM 883 C CA . CYS A 1 108 ? 9.578 13.490 -5.110 1.00 83.81 108 CYS A CA 1
ATOM 884 C C . CYS A 1 108 ? 9.372 13.958 -3.669 1.00 83.81 108 CYS A C 1
ATOM 886 O O . CYS A 1 108 ? 8.679 13.297 -2.906 1.00 83.81 108 CYS A O 1
ATOM 888 N N . ARG A 1 109 ? 9.929 15.117 -3.307 1.00 88.44 109 ARG A N 1
ATOM 889 C CA . ARG A 1 109 ? 9.745 15.737 -1.986 1.00 88.44 109 ARG A CA 1
ATOM 890 C C . ARG A 1 109 ? 8.281 16.010 -1.669 1.00 88.44 109 ARG A C 1
ATOM 892 O O . ARG A 1 109 ? 7.803 15.619 -0.609 1.00 88.44 109 ARG A O 1
ATOM 899 N N . PHE A 1 110 ? 7.569 16.636 -2.598 1.00 89.31 110 PHE A N 1
ATOM 900 C CA . PHE A 1 110 ? 6.163 16.981 -2.423 1.00 89.31 110 PHE A CA 1
ATOM 901 C C . PHE A 1 110 ? 5.268 15.743 -2.294 1.00 89.31 110 PHE A C 1
ATOM 903 O O . PHE A 1 110 ? 4.498 15.630 -1.344 1.00 89.31 110 PHE A O 1
ATOM 910 N N . MET A 1 111 ? 5.404 14.785 -3.214 1.00 85.94 111 MET A N 1
ATOM 911 C CA . MET A 1 111 ? 4.581 13.575 -3.242 1.00 85.94 111 MET A CA 1
ATOM 912 C C . MET A 1 111 ? 4.880 12.645 -2.071 1.00 85.94 111 MET A C 1
ATOM 914 O O . MET A 1 111 ? 3.948 12.109 -1.480 1.00 85.94 111 MET A O 1
ATOM 918 N N . MET A 1 112 ? 6.152 12.487 -1.689 1.00 85.56 112 MET A N 1
ATOM 919 C CA . MET A 1 112 ? 6.513 11.722 -0.491 1.00 85.56 112 MET A CA 1
ATOM 920 C C . MET A 1 112 ? 5.983 12.393 0.773 1.00 85.56 112 MET A C 1
ATOM 922 O O . MET A 1 112 ? 5.439 11.705 1.631 1.00 85.56 112 MET A O 1
ATOM 926 N N . GLY A 1 113 ? 6.078 13.721 0.878 1.00 88.25 113 GLY A N 1
ATOM 927 C CA . GLY A 1 113 ? 5.512 14.471 1.998 1.00 88.25 113 GLY A CA 1
ATOM 928 C C . GLY A 1 113 ? 4.003 14.306 2.129 1.00 88.25 113 GLY A C 1
ATOM 929 O O . GLY A 1 113 ? 3.521 13.900 3.185 1.00 88.25 113 GLY A O 1
ATOM 930 N N . ILE A 1 114 ? 3.262 14.510 1.037 1.00 88.56 114 ILE A N 1
ATOM 931 C CA . ILE A 1 114 ? 1.812 14.280 0.998 1.00 88.56 114 ILE A CA 1
ATOM 932 C C . ILE A 1 114 ? 1.475 12.834 1.343 1.00 88.56 114 ILE A C 1
ATOM 934 O O . ILE A 1 114 ? 0.560 12.584 2.123 1.00 88.56 114 ILE A O 1
ATOM 938 N N . TRP A 1 115 ? 2.207 11.874 0.782 1.00 84.81 115 TRP A N 1
ATOM 939 C CA . TRP A 1 115 ? 1.968 10.462 1.039 1.00 84.81 115 TRP A CA 1
ATOM 940 C C . TRP A 1 115 ? 2.161 10.108 2.520 1.00 84.81 115 TRP A C 1
ATOM 942 O O . TRP A 1 115 ? 1.277 9.484 3.110 1.00 84.81 115 TRP A O 1
ATOM 952 N N . VAL A 1 116 ? 3.266 10.547 3.138 1.00 85.50 116 VAL A N 1
ATOM 953 C CA . VAL A 1 116 ? 3.527 10.329 4.571 1.00 85.50 116 VAL A CA 1
ATOM 954 C C . VAL A 1 116 ? 2.447 10.993 5.420 1.00 85.50 116 VAL A C 1
ATOM 956 O O . VAL A 1 116 ? 1.925 10.350 6.330 1.00 85.50 116 VAL A O 1
ATOM 959 N N . TRP A 1 117 ? 2.081 12.238 5.104 1.00 90.12 117 TRP A N 1
ATOM 960 C CA . TRP A 1 117 ? 1.062 12.989 5.835 1.00 90.12 117 TRP A CA 1
ATOM 961 C C . TRP A 1 117 ? -0.311 12.321 5.778 1.00 90.12 117 TRP A C 1
ATOM 963 O O . TRP A 1 117 ? -0.920 12.067 6.815 1.00 90.12 117 TRP A O 1
ATOM 973 N N . LEU A 1 118 ? -0.800 12.000 4.578 1.00 86.31 118 LEU A N 1
ATOM 974 C CA . LEU A 1 118 ? -2.116 11.390 4.409 1.00 86.31 118 LEU A CA 1
ATOM 975 C C . LEU A 1 118 ? -2.164 10.003 5.047 1.00 86.31 118 LEU A C 1
ATOM 977 O O . LEU A 1 118 ? -3.158 9.655 5.683 1.00 86.31 118 LEU A O 1
ATOM 981 N N . ARG A 1 119 ? -1.099 9.203 4.921 1.00 82.44 119 ARG A N 1
ATOM 982 C CA . ARG A 1 119 ? -1.020 7.889 5.571 1.00 82.44 119 ARG A CA 1
ATOM 983 C C . ARG A 1 119 ? -1.132 8.022 7.089 1.00 82.44 119 ARG A C 1
ATOM 985 O O . ARG A 1 119 ? -1.977 7.359 7.688 1.00 82.44 119 ARG A O 1
ATOM 992 N N . SER A 1 120 ? -0.313 8.873 7.704 1.00 85.88 120 SER A N 1
ATOM 993 C CA . SER A 1 120 ? -0.278 9.020 9.159 1.00 85.88 120 SER A CA 1
ATOM 994 C C . SER A 1 120 ? -1.564 9.652 9.708 1.00 85.88 120 SER A C 1
ATOM 996 O O . SER A 1 120 ? -2.132 9.142 10.676 1.00 85.88 120 SER A O 1
ATOM 998 N N . ALA A 1 121 ? -2.092 10.686 9.046 1.00 87.25 121 ALA A N 1
ATOM 999 C CA . ALA A 1 121 ? -3.349 11.329 9.420 1.00 87.25 121 ALA A CA 1
ATOM 1000 C C . ALA A 1 121 ? -4.541 10.365 9.333 1.00 87.25 121 ALA A C 1
ATOM 1002 O O . ALA A 1 121 ? -5.391 10.369 10.227 1.00 87.25 121 ALA A O 1
ATOM 1003 N N . ASN A 1 122 ? -4.593 9.504 8.309 1.00 84.81 122 ASN A N 1
ATOM 1004 C CA . ASN A 1 122 ? -5.652 8.503 8.168 1.00 84.81 122 ASN A CA 1
ATOM 1005 C C . ASN A 1 122 ? -5.658 7.510 9.335 1.00 84.81 122 ASN A C 1
ATOM 1007 O O . ASN A 1 122 ? -6.714 7.285 9.923 1.00 84.81 122 ASN A O 1
ATOM 1011 N N . VAL A 1 123 ? -4.494 6.969 9.714 1.00 84.88 123 VAL A N 1
ATOM 1012 C CA . VAL A 1 123 ? -4.382 5.989 10.810 1.00 84.88 123 VAL A CA 1
ATOM 1013 C C . VAL A 1 123 ? -4.851 6.586 12.143 1.00 84.88 123 VAL A C 1
ATOM 1015 O O . VAL A 1 123 ? -5.684 6.001 12.846 1.00 84.88 123 VAL A O 1
ATOM 1018 N N . TRP A 1 124 ? -4.385 7.789 12.476 1.00 88.19 124 TRP A N 1
ATOM 1019 C CA . TRP A 1 124 ? -4.804 8.473 13.700 1.00 88.19 124 TRP A CA 1
ATOM 1020 C C . TRP A 1 124 ? -6.278 8.894 13.671 1.00 88.19 124 TRP A C 1
ATOM 1022 O O . TRP A 1 124 ? -6.960 8.796 14.692 1.00 88.19 124 TRP A O 1
ATOM 1032 N N . SER A 1 125 ? -6.804 9.288 12.509 1.00 86.06 125 SER A N 1
ATOM 1033 C CA . SER A 1 125 ? -8.227 9.609 12.345 1.00 86.06 125 SER A CA 1
ATOM 1034 C C . SER A 1 125 ? -9.110 8.377 12.557 1.00 86.06 125 SER A C 1
ATOM 1036 O O . SER A 1 125 ? -10.132 8.466 13.239 1.00 86.06 125 SER A O 1
ATOM 1038 N N . THR A 1 126 ? -8.710 7.204 12.049 1.00 83.44 126 THR A N 1
ATOM 1039 C CA . THR A 1 126 ? -9.440 5.950 12.296 1.00 83.44 126 THR A CA 1
ATOM 1040 C C . THR A 1 126 ? -9.452 5.561 13.770 1.00 83.44 126 THR A C 1
ATOM 1042 O O . THR A 1 126 ? -10.504 5.179 14.288 1.00 83.44 126 THR A O 1
ATOM 1045 N N . PHE A 1 127 ? -8.328 5.721 14.477 1.00 87.19 127 PHE A N 1
ATOM 1046 C CA . PHE A 1 127 ? -8.296 5.532 15.926 1.00 87.19 127 PHE A CA 1
ATOM 1047 C C . PHE A 1 127 ? -9.234 6.507 16.643 1.00 87.19 127 PHE A C 1
ATOM 1049 O O . PHE A 1 127 ? -10.042 6.087 17.470 1.00 87.19 127 PHE A O 1
ATOM 1056 N N . PHE A 1 128 ? -9.160 7.793 16.308 1.00 87.19 128 PHE A N 1
ATOM 1057 C CA . PHE A 1 128 ? -9.974 8.826 16.937 1.00 87.19 128 PHE A CA 1
ATOM 1058 C C . PHE A 1 128 ? -11.477 8.560 16.775 1.00 87.19 128 PHE A C 1
ATOM 1060 O O . PHE A 1 128 ? -12.229 8.658 17.744 1.00 87.19 128 PHE A O 1
ATOM 1067 N N . LEU A 1 129 ? -11.908 8.123 15.588 1.00 82.25 129 LEU A N 1
ATOM 1068 C CA . LEU A 1 129 ? -13.287 7.698 15.336 1.00 82.25 129 LEU A CA 1
ATOM 1069 C C . LEU A 1 129 ? -13.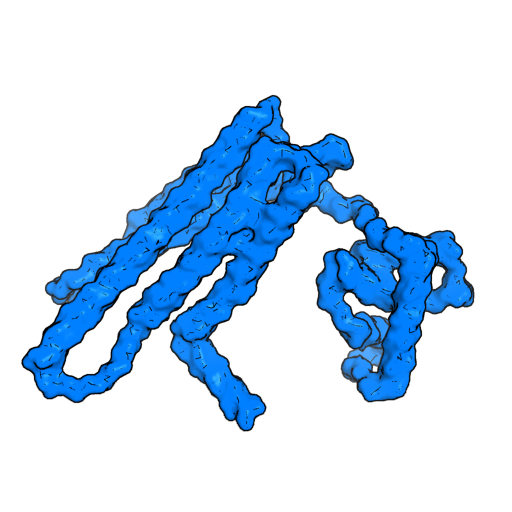677 6.459 16.160 1.00 82.25 129 LEU A C 1
ATOM 1071 O O . LEU A 1 129 ? -14.770 6.429 16.727 1.00 82.25 129 LEU A O 1
ATOM 1075 N N . SER A 1 130 ? -12.789 5.465 16.273 1.00 82.88 130 SER A N 1
ATOM 1076 C CA . SER A 1 130 ? -12.999 4.275 17.116 1.00 82.88 130 SER A CA 1
ATOM 1077 C C . SER A 1 130 ? -13.169 4.649 18.593 1.00 82.88 130 SER A C 1
ATOM 1079 O O . SER A 1 130 ? -14.113 4.215 19.258 1.00 82.88 130 SER A O 1
ATOM 1081 N N . ALA A 1 131 ? -12.297 5.521 19.104 1.00 84.44 131 ALA A N 1
ATOM 1082 C CA . ALA A 1 131 ? -12.354 6.016 20.473 1.00 84.44 131 ALA A CA 1
ATOM 1083 C C . ALA A 1 131 ? -13.627 6.834 20.731 1.00 84.44 131 ALA A C 1
ATOM 1085 O O . ALA A 1 131 ? -14.286 6.639 21.754 1.00 84.44 131 ALA A O 1
ATOM 1086 N N . PHE A 1 132 ? -14.013 7.703 19.794 1.00 83.69 132 PHE A N 1
ATOM 1087 C CA . PHE A 1 132 ? -15.254 8.469 19.879 1.00 83.69 132 PHE A CA 1
ATOM 1088 C C . PHE A 1 132 ? -16.480 7.551 19.920 1.00 83.69 132 PHE A C 1
ATOM 1090 O O . PHE A 1 132 ? -17.343 7.704 20.783 1.00 83.69 132 PHE A O 1
ATOM 1097 N N . HIS A 1 133 ? -16.535 6.548 19.043 1.00 80.06 133 HIS A N 1
ATOM 1098 C CA . HIS A 1 133 ? -17.615 5.566 19.033 1.00 80.06 133 HIS A CA 1
ATOM 1099 C C . HIS A 1 133 ? -17.696 4.792 20.358 1.00 80.06 133 HIS A C 1
ATOM 1101 O O . HIS A 1 133 ? -18.782 4.638 20.920 1.00 80.06 133 HIS A O 1
ATOM 1107 N N . PHE A 1 134 ? -16.554 4.365 20.907 1.00 81.12 134 PHE A N 1
ATOM 1108 C CA . PHE A 1 134 ? -16.495 3.710 22.214 1.00 81.12 134 PHE A CA 1
ATOM 1109 C C . PHE A 1 134 ? -17.014 4.612 23.345 1.00 81.12 134 PHE A C 1
ATOM 1111 O O . PHE A 1 134 ? -17.800 4.169 24.185 1.00 81.12 134 PHE A O 1
ATOM 1118 N N . GLN A 1 135 ? -16.619 5.888 23.360 1.00 81.12 135 GLN A N 1
ATOM 1119 C CA . GLN A 1 135 ? -17.107 6.854 24.346 1.00 81.12 135 GLN A CA 1
ATOM 1120 C C . GLN A 1 135 ? -18.617 7.079 24.227 1.00 81.12 135 GLN A C 1
ATOM 1122 O O . GLN A 1 135 ? -19.305 7.089 25.246 1.00 81.12 135 GLN A O 1
ATOM 1127 N N . THR A 1 136 ? -19.147 7.209 23.009 1.00 75.56 136 THR A N 1
ATOM 1128 C CA . THR A 1 136 ? -20.592 7.333 22.779 1.00 75.56 136 THR A CA 1
ATOM 1129 C C . THR A 1 136 ? -21.336 6.093 23.277 1.00 75.56 136 THR A C 1
ATOM 1131 O O . THR A 1 136 ? -22.319 6.236 24.001 1.00 75.56 136 THR A O 1
ATOM 1134 N N . LEU A 1 137 ? -20.837 4.882 22.999 1.00 73.19 137 LEU A N 1
ATOM 1135 C CA . LEU A 1 137 ? -21.421 3.645 23.534 1.00 73.19 137 LEU A CA 1
ATOM 1136 C C . LEU A 1 137 ? -21.448 3.633 25.071 1.00 73.19 137 LEU A C 1
ATOM 1138 O O . LEU A 1 137 ? -22.467 3.275 25.654 1.00 73.19 137 LEU A O 1
ATOM 1142 N N . ARG A 1 138 ? -20.372 4.073 25.740 1.00 71.50 138 ARG A N 1
ATOM 1143 C CA . ARG A 1 138 ? -20.332 4.177 27.212 1.00 71.50 138 ARG A CA 1
ATOM 1144 C C . ARG A 1 138 ? -21.240 5.271 27.776 1.00 71.50 138 ARG A C 1
ATOM 1146 O O . ARG A 1 138 ? -21.662 5.153 28.920 1.00 71.50 138 ARG A O 1
ATOM 1153 N N . ARG A 1 139 ? -21.529 6.335 27.021 1.00 71.25 139 ARG A N 1
ATOM 1154 C CA . ARG A 1 139 ? -22.418 7.426 27.463 1.00 71.25 139 ARG A CA 1
ATOM 1155 C C . ARG A 1 139 ? -23.899 7.131 27.267 1.00 71.25 139 ARG A C 1
ATOM 1157 O O . ARG A 1 139 ? -24.697 7.658 28.023 1.00 71.25 139 ARG A O 1
ATOM 1164 N N . VAL A 1 140 ? -24.262 6.310 26.282 1.00 64.50 140 VAL A N 1
ATOM 1165 C CA . VAL A 1 140 ? -25.648 5.847 26.051 1.00 64.50 140 VAL A CA 1
ATOM 1166 C C . VAL A 1 140 ? -25.994 4.629 26.936 1.00 64.50 140 VAL A C 1
ATOM 1168 O O . VAL A 1 140 ? -27.149 4.237 27.058 1.00 64.50 140 VAL A O 1
ATOM 1171 N N . ALA A 1 141 ? -24.988 4.044 27.592 1.00 54.94 141 ALA A N 1
ATOM 1172 C CA . ALA A 1 141 ? -25.094 2.912 28.509 1.00 54.94 141 ALA A CA 1
ATOM 1173 C C . ALA A 1 141 ? -25.796 3.139 29.875 1.00 54.94 141 ALA A C 1
ATOM 1175 O O . ALA A 1 141 ? -26.250 2.135 30.434 1.00 54.94 141 ALA A O 1
ATOM 1176 N N . PRO A 1 142 ? -25.914 4.349 30.463 1.00 49.78 142 PRO A N 1
ATOM 1177 C CA . PRO A 1 142 ? -26.765 4.566 31.626 1.00 49.78 142 PRO A CA 1
ATOM 1178 C C . PRO A 1 142 ? -28.210 4.892 31.197 1.00 49.78 142 PRO A C 1
ATOM 1180 O O . PRO A 1 142 ? -28.418 5.569 30.187 1.00 49.78 142 PRO A O 1
ATOM 1183 N N . PRO A 1 143 ? -29.233 4.453 31.956 1.00 47.31 143 PRO A N 1
ATOM 1184 C CA . PRO A 1 143 ? -30.620 4.786 31.681 1.00 47.31 143 PRO A CA 1
ATOM 1185 C C . PRO A 1 143 ? -30.874 6.212 32.172 1.00 47.31 143 PRO A C 1
ATOM 1187 O O . PRO A 1 143 ? -31.347 6.416 33.283 1.00 47.31 143 PRO A O 1
ATOM 1190 N N . VAL A 1 144 ? -30.527 7.215 31.371 1.00 43.84 144 VAL A N 1
ATOM 1191 C CA . VAL A 1 144 ? -30.982 8.582 31.632 1.00 43.84 144 VAL A CA 1
ATOM 1192 C C . VAL A 1 144 ? -31.936 8.963 30.522 1.00 43.84 144 VAL A C 1
ATOM 1194 O O . VAL A 1 144 ? -31.559 9.269 29.394 1.00 43.84 144 VAL A O 1
ATOM 119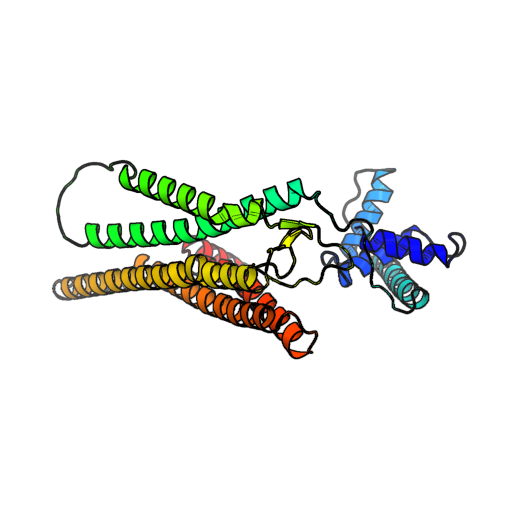7 N N . THR A 1 145 ? -33.209 8.889 30.884 1.00 47.34 145 THR A N 1
ATOM 1198 C CA . THR A 1 145 ? -34.310 9.604 30.261 1.00 47.34 145 THR A CA 1
ATOM 1199 C C . THR A 1 145 ? -33.923 11.072 30.127 1.00 47.34 145 THR A C 1
ATOM 1201 O O . THR A 1 145 ? -33.983 11.809 31.102 1.00 47.34 145 THR A O 1
ATOM 1204 N N . ASN A 1 146 ? -33.503 11.503 28.942 1.00 40.34 146 ASN A N 1
ATOM 1205 C CA . ASN A 1 146 ? -33.618 12.901 28.554 1.00 40.34 146 ASN A CA 1
ATOM 1206 C C . ASN A 1 146 ? -33.806 13.000 27.041 1.00 40.34 146 ASN A C 1
ATOM 1208 O O . ASN A 1 146 ? -32.889 12.829 26.242 1.00 40.34 146 ASN A O 1
ATOM 1212 N N . ILE A 1 147 ? -35.065 13.244 26.685 1.00 53.88 147 ILE A N 1
ATOM 1213 C CA . ILE A 1 147 ? -35.542 13.693 25.383 1.00 53.88 147 ILE A CA 1
ATOM 1214 C C . ILE A 1 147 ? -34.983 15.100 25.204 1.00 53.88 147 ILE A C 1
ATOM 1216 O O . ILE A 1 147 ? -35.568 15.993 25.781 1.00 53.88 147 ILE A O 1
ATOM 1220 N N . HIS A 1 148 ? -33.877 15.319 24.491 1.00 41.38 148 HIS A N 1
ATOM 1221 C CA . HIS A 1 148 ? -33.530 16.621 23.896 1.00 41.38 148 HIS A CA 1
ATOM 1222 C C . HIS A 1 148 ? -32.639 16.382 22.665 1.00 41.38 148 HIS A C 1
ATOM 1224 O O . HIS A 1 148 ? -31.773 15.507 22.667 1.00 41.38 148 HIS A O 1
ATOM 1230 N N . GLY A 1 149 ? -32.948 17.109 21.588 1.00 46.50 149 GLY A N 1
ATOM 1231 C CA . GLY A 1 149 ? -32.541 16.839 20.208 1.00 46.50 149 GLY A CA 1
ATOM 1232 C C . GLY A 1 149 ? -31.038 16.736 19.943 1.00 46.50 149 GLY A C 1
ATOM 1233 O O . GLY A 1 149 ? -30.207 17.258 20.681 1.00 46.50 149 GLY A O 1
ATOM 1234 N N . HIS A 1 150 ? -30.720 16.050 18.840 1.00 46.34 150 HIS A N 1
ATOM 1235 C CA . HIS A 1 150 ? -29.373 15.840 18.311 1.00 46.34 150 HIS A CA 1
ATOM 1236 C C . HIS A 1 150 ? -28.553 17.143 18.276 1.00 46.34 150 HIS A C 1
ATOM 1238 O O . HIS A 1 150 ? -28.796 17.983 17.405 1.00 46.34 150 HIS A O 1
ATOM 1244 N N . PRO A 1 151 ? -27.528 17.307 19.133 1.00 54.06 151 PRO A N 1
ATOM 1245 C CA . PRO A 1 151 ? -26.502 18.298 18.882 1.00 54.06 151 PRO A CA 1
ATOM 1246 C C . PRO A 1 151 ? -25.689 17.796 17.685 1.00 54.06 151 PRO A C 1
ATOM 1248 O O . PRO A 1 151 ? -25.398 16.599 17.583 1.00 54.06 151 PRO A O 1
ATOM 1251 N N . GLY A 1 152 ? -25.308 18.697 16.778 1.00 58.25 152 GLY A N 1
ATOM 1252 C CA . GLY A 1 152 ? -24.298 18.398 15.760 1.00 58.25 152 GLY A CA 1
ATOM 1253 C C . GLY A 1 152 ? -23.010 17.830 16.386 1.00 58.25 152 GLY A C 1
ATOM 1254 O O . GLY A 1 152 ? -22.865 17.831 17.614 1.00 58.25 152 GLY A O 1
ATOM 1255 N N . PRO A 1 153 ? -22.057 17.330 15.577 1.00 59.81 153 PRO A N 1
ATOM 1256 C CA . PRO A 1 153 ? -20.820 16.760 16.105 1.00 59.81 153 PRO A CA 1
ATOM 1257 C C . PRO A 1 153 ? -20.199 17.728 17.125 1.00 59.81 153 PRO A C 1
ATOM 1259 O O . PRO A 1 153 ? -20.086 18.924 16.832 1.00 59.81 153 PRO A O 1
ATOM 1262 N N . PRO A 1 154 ? -19.853 17.260 18.341 1.00 71.06 154 PRO A N 1
ATOM 1263 C CA . PRO A 1 154 ? -19.403 18.152 19.400 1.00 71.06 154 PRO A CA 1
ATOM 1264 C C . PRO A 1 154 ? -18.194 18.935 18.892 1.00 71.06 154 PRO A C 1
ATOM 1266 O O . PRO A 1 154 ? -17.299 18.344 18.295 1.00 71.06 154 PRO A O 1
ATOM 1269 N N . ARG A 1 155 ? -18.136 20.254 19.118 1.00 78.00 155 ARG A N 1
ATOM 1270 C CA . ARG A 1 155 ? -17.038 21.118 18.623 1.00 78.00 155 ARG A CA 1
ATOM 1271 C C . ARG A 1 155 ? -15.640 20.571 18.972 1.00 78.00 155 ARG A C 1
ATOM 1273 O O . ARG A 1 155 ? -14.700 20.736 18.202 1.00 78.00 155 ARG A O 1
ATOM 1280 N N . SER A 1 156 ? -15.536 19.839 20.084 1.00 76.56 156 SER A N 1
ATOM 1281 C CA . SER A 1 156 ? -14.344 19.092 20.507 1.00 76.56 156 SER A CA 1
ATOM 1282 C C . SER A 1 156 ? -13.879 18.017 19.504 1.00 76.56 156 SER A C 1
ATOM 1284 O O . SER A 1 156 ? -12.677 17.830 19.343 1.00 76.56 156 SER A O 1
ATOM 1286 N N . LEU A 1 157 ? -14.793 17.355 18.785 1.00 81.19 157 LEU A N 1
ATOM 1287 C CA . LEU A 1 157 ? -14.481 16.367 17.746 1.00 81.19 157 LEU A CA 1
ATOM 1288 C C . LEU A 1 157 ? -13.787 17.015 16.546 1.00 81.19 157 LEU A C 1
ATOM 1290 O O . LEU A 1 157 ? -12.775 16.506 16.073 1.00 81.19 157 LEU A O 1
ATOM 1294 N N . ILE A 1 158 ? -14.310 18.153 16.084 1.00 84.06 158 ILE A N 1
ATOM 1295 C CA . ILE A 1 158 ? -13.732 18.907 14.963 1.00 84.06 158 ILE A CA 1
ATOM 1296 C C . ILE A 1 158 ? -12.349 19.427 15.354 1.00 84.06 158 ILE A C 1
ATOM 1298 O O . ILE A 1 158 ? -11.390 19.226 14.616 1.00 84.06 158 ILE A O 1
ATOM 1302 N N . PHE A 1 159 ? -12.225 20.022 16.545 1.00 88.25 159 PHE A N 1
ATOM 1303 C CA . PHE A 1 159 ? -10.938 20.486 17.061 1.00 88.25 159 PHE A CA 1
ATOM 1304 C C . PHE A 1 159 ? -9.915 19.344 17.172 1.00 88.25 159 PHE A C 1
ATOM 1306 O O . PHE A 1 159 ? -8.775 19.498 16.741 1.00 88.25 159 PHE A O 1
ATOM 1313 N N . GLY A 1 160 ? -10.333 18.179 17.680 1.00 87.56 160 GLY A N 1
ATOM 1314 C CA . GLY A 1 160 ? -9.488 16.988 17.770 1.00 87.56 160 GLY A CA 1
ATOM 1315 C C . GLY A 1 160 ? -9.006 16.493 16.405 1.00 87.56 160 GLY A C 1
ATOM 1316 O O . GLY A 1 160 ? -7.819 16.217 16.245 1.00 87.56 160 GLY A O 1
ATOM 1317 N N . LEU A 1 161 ? -9.887 16.447 15.399 1.00 88.12 161 LEU A N 1
ATOM 1318 C CA . LEU A 1 161 ? -9.502 16.096 14.029 1.00 88.12 161 LEU A CA 1
ATOM 1319 C C . LEU A 1 161 ? -8.516 17.109 13.442 1.00 88.12 161 LEU A C 1
ATOM 1321 O O . LEU A 1 161 ? -7.472 16.704 12.939 1.00 88.12 161 LEU A O 1
ATOM 1325 N N . CYS A 1 162 ? -8.791 18.409 13.554 1.00 90.44 162 CYS A N 1
ATOM 1326 C CA . CYS A 1 162 ? -7.873 19.443 13.077 1.00 90.44 162 CYS A CA 1
ATOM 1327 C C . CYS A 1 162 ? -6.493 19.323 13.738 1.00 90.44 162 CYS A C 1
ATOM 1329 O O . CYS A 1 162 ? -5.475 19.394 13.054 1.00 90.44 162 CYS A O 1
ATOM 1331 N N . LEU A 1 163 ? -6.446 19.077 15.051 1.00 92.62 163 LEU A N 1
ATOM 1332 C CA . LEU A 1 163 ? -5.196 18.888 15.784 1.00 92.62 163 LEU A CA 1
ATOM 1333 C C . LEU A 1 163 ? -4.426 17.655 15.290 1.00 92.62 163 LEU A C 1
ATOM 1335 O O . LEU A 1 163 ? -3.229 17.750 15.026 1.00 92.62 163 LEU A O 1
ATOM 1339 N N . ILE A 1 164 ? -5.108 16.518 15.112 1.00 92.12 164 ILE A N 1
ATOM 1340 C CA . ILE A 1 164 ? -4.507 15.289 14.571 1.00 92.12 164 ILE A CA 1
ATOM 1341 C C . ILE A 1 164 ? -3.900 15.554 13.193 1.00 92.12 164 ILE A C 1
ATOM 1343 O O . ILE A 1 164 ? -2.760 15.164 12.938 1.00 92.12 164 ILE A O 1
ATOM 1347 N N . TRP A 1 165 ? -4.633 16.225 12.307 1.00 93.31 165 TRP A N 1
ATOM 1348 C CA . TRP A 1 165 ? -4.173 16.507 10.950 1.00 93.31 165 TRP A CA 1
ATOM 1349 C C . TRP A 1 165 ? -2.961 17.440 10.929 1.00 93.31 165 TRP A C 1
ATOM 1351 O O . TRP A 1 165 ? -2.000 17.163 10.208 1.00 93.31 165 TRP A O 1
ATOM 1361 N N . SER A 1 166 ? -2.965 18.481 11.763 1.00 93.06 166 SER A N 1
ATOM 1362 C CA . SER A 1 166 ? -1.848 19.421 11.898 1.00 93.06 166 SER A CA 1
ATOM 1363 C C . SER A 1 166 ? -0.596 18.763 12.483 1.00 93.06 166 SER A C 1
ATOM 1365 O O . SER A 1 166 ? 0.493 18.928 11.940 1.00 93.06 166 SER A O 1
ATOM 1367 N N . LEU A 1 167 ? -0.724 17.959 13.544 1.00 92.75 167 LEU A N 1
ATOM 1368 C CA . LEU A 1 167 ? 0.418 17.250 14.137 1.00 92.75 167 LEU A CA 1
ATOM 1369 C C . LEU A 1 167 ? 1.042 16.251 13.153 1.00 92.75 167 LEU A C 1
ATOM 1371 O O . LEU A 1 167 ? 2.265 16.155 13.046 1.00 92.75 167 LEU A O 1
ATOM 1375 N N . ASN A 1 168 ? 0.213 15.542 12.384 1.00 91.06 168 ASN A N 1
ATOM 1376 C CA . ASN A 1 168 ? 0.696 14.613 11.363 1.00 91.06 168 ASN A CA 1
ATOM 1377 C C . ASN A 1 168 ? 1.338 15.334 10.165 1.00 91.06 168 ASN A C 1
ATOM 1379 O O . ASN A 1 168 ? 2.235 14.769 9.535 1.00 91.06 168 ASN A O 1
ATOM 1383 N N . LEU A 1 169 ? 0.937 16.578 9.871 1.00 92.38 169 LEU A N 1
ATOM 1384 C CA . LEU A 1 169 ? 1.606 17.414 8.873 1.00 92.38 169 LEU A CA 1
ATOM 1385 C C . LEU A 1 169 ? 3.019 17.788 9.338 1.00 92.38 169 LEU A C 1
ATOM 1387 O O . LEU A 1 169 ? 3.969 17.622 8.576 1.00 92.38 169 LEU A O 1
ATOM 1391 N N . ILE A 1 170 ? 3.180 18.203 10.599 1.00 91.94 170 ILE A N 1
ATOM 1392 C CA . ILE A 1 170 ? 4.498 18.505 11.187 1.00 91.94 170 ILE A CA 1
ATOM 1393 C C . ILE A 1 170 ? 5.404 17.270 11.128 1.00 91.94 170 ILE A C 1
ATOM 1395 O O . ILE A 1 170 ? 6.555 17.349 10.704 1.00 91.94 170 ILE A O 1
ATOM 1399 N N . TYR A 1 171 ? 4.869 16.101 11.473 1.00 90.06 171 TYR A N 1
ATOM 1400 C CA . TYR A 1 171 ? 5.605 14.842 11.379 1.00 90.06 171 TYR A CA 1
ATOM 1401 C C . TYR A 1 171 ? 6.081 14.516 9.948 1.00 90.06 171 TYR A C 1
ATOM 1403 O O . TYR A 1 171 ? 7.127 13.896 9.774 1.00 90.06 171 TYR A O 1
ATOM 1411 N N . SER A 1 172 ? 5.357 14.946 8.910 1.00 90.56 172 SER A N 1
ATOM 1412 C CA . SER A 1 172 ? 5.729 14.681 7.513 1.00 90.56 172 SER A CA 1
ATOM 1413 C C . SER A 1 172 ? 6.865 15.568 6.975 1.00 90.56 172 SER A C 1
ATOM 1415 O O . SER A 1 172 ? 7.382 15.297 5.891 1.00 90.56 172 SER A O 1
ATOM 1417 N N . ILE A 1 173 ? 7.319 16.583 7.726 1.00 91.19 173 ILE A N 1
ATOM 1418 C CA . ILE A 1 173 ? 8.391 17.515 7.316 1.00 91.19 173 ILE A CA 1
ATOM 1419 C C . ILE A 1 173 ? 9.667 16.800 6.821 1.00 91.19 173 ILE A C 1
ATOM 1421 O O . ILE A 1 173 ? 10.165 17.166 5.752 1.00 91.19 173 ILE A O 1
ATOM 1425 N N . PRO A 1 174 ? 10.194 15.751 7.490 1.00 88.62 174 PRO A N 1
ATOM 1426 C CA . PRO A 1 174 ? 11.374 15.034 7.009 1.00 88.62 174 PRO A CA 1
ATOM 1427 C C . PRO A 1 174 ? 11.192 14.430 5.610 1.00 88.62 174 PRO A C 1
ATOM 1429 O O . PRO A 1 174 ? 12.148 14.384 4.841 1.00 88.62 174 PRO A O 1
ATOM 1432 N N . ALA A 1 175 ? 9.975 14.030 5.233 1.00 85.88 175 ALA A N 1
ATOM 1433 C CA . ALA A 1 175 ? 9.680 13.506 3.899 1.00 85.88 175 ALA A CA 1
ATOM 1434 C C . ALA A 1 175 ? 9.786 14.588 2.811 1.00 85.88 175 ALA A C 1
ATOM 1436 O O . ALA A 1 175 ? 10.283 14.315 1.715 1.00 85.88 175 ALA A O 1
ATOM 1437 N N . PHE A 1 176 ? 9.404 15.829 3.126 1.00 88.50 176 PHE A N 1
ATOM 1438 C CA . PHE A 1 176 ? 9.561 16.971 2.223 1.00 88.50 176 PHE A CA 1
ATOM 1439 C C . PHE A 1 176 ? 11.027 17.391 2.032 1.00 88.50 176 PHE A C 1
ATOM 1441 O O . PHE A 1 176 ? 11.367 17.980 1.010 1.00 88.50 176 PHE A O 1
ATOM 1448 N N . ILE A 1 177 ? 11.921 17.077 2.974 1.00 89.31 177 ILE A N 1
ATOM 1449 C CA . ILE A 1 177 ? 13.329 17.506 2.928 1.00 89.31 177 ILE A CA 1
ATOM 1450 C C . ILE A 1 177 ? 14.233 16.390 2.385 1.00 89.31 177 ILE A C 1
ATOM 1452 O O . ILE A 1 177 ? 15.012 16.603 1.445 1.00 89.31 177 ILE A O 1
ATOM 1456 N N . PHE A 1 178 ? 14.096 15.187 2.944 1.00 86.31 178 PHE A N 1
ATOM 1457 C CA . PHE A 1 178 ? 15.016 14.062 2.767 1.00 86.31 178 PHE A CA 1
ATOM 1458 C C . PHE A 1 178 ? 14.589 13.073 1.678 1.00 86.31 178 PHE A C 1
ATOM 1460 O O . PHE A 1 178 ? 15.076 11.948 1.653 1.00 86.31 178 PHE A O 1
ATOM 1467 N N . SER A 1 179 ? 13.724 13.468 0.742 1.00 85.19 179 SER A N 1
ATOM 1468 C CA . SER A 1 179 ? 13.374 12.629 -0.415 1.00 85.19 179 SER A CA 1
ATOM 1469 C C . SER A 1 179 ? 14.217 12.958 -1.649 1.00 85.19 179 SER A C 1
ATOM 1471 O O . SER A 1 179 ? 14.525 14.123 -1.933 1.00 85.19 179 SER A O 1
ATOM 1473 N N . LYS A 1 180 ? 14.582 11.918 -2.405 1.00 81.50 180 LYS A N 1
ATOM 1474 C CA . LYS A 1 180 ? 15.334 12.008 -3.657 1.00 81.50 180 LYS A CA 1
ATOM 1475 C C . LYS A 1 180 ? 14.820 11.091 -4.750 1.00 81.50 180 LYS A C 1
ATOM 1477 O O . LYS A 1 180 ? 14.096 10.147 -4.483 1.00 81.50 180 LYS A O 1
ATOM 1482 N N . ASN A 1 181 ? 15.260 11.344 -5.972 1.00 76.50 181 ASN A N 1
ATOM 1483 C CA . ASN A 1 181 ? 15.033 10.460 -7.108 1.00 76.50 181 ASN A CA 1
ATOM 1484 C C . ASN A 1 181 ? 15.989 9.267 -6.987 1.00 76.50 181 ASN A C 1
ATOM 1486 O O . ASN A 1 181 ? 17.157 9.460 -6.644 1.00 76.50 181 ASN A O 1
ATOM 1490 N N . GLY A 1 182 ? 15.507 8.048 -7.223 1.00 68.50 182 GLY A N 1
ATOM 1491 C CA . GLY A 1 182 ? 16.357 6.861 -7.236 1.00 68.50 182 GLY A CA 1
ATOM 1492 C C . GLY A 1 182 ? 17.121 6.727 -8.552 1.00 68.50 182 GLY A C 1
ATOM 1493 O O . GLY A 1 182 ? 16.536 6.327 -9.553 1.00 68.50 182 GLY A O 1
ATOM 1494 N N . ASP A 1 183 ? 18.421 7.024 -8.557 1.00 62.34 183 ASP A N 1
ATOM 1495 C CA . ASP A 1 183 ? 19.299 6.814 -9.722 1.00 62.34 183 ASP A CA 1
ATOM 1496 C C . ASP A 1 183 ? 19.810 5.362 -9.800 1.00 62.34 183 ASP A C 1
ATOM 1498 O O . ASP A 1 183 ? 19.737 4.620 -8.822 1.00 62.34 183 ASP A O 1
ATOM 1502 N N . GLN A 1 184 ? 20.377 4.940 -10.940 1.00 55.19 184 GLN A N 1
ATOM 1503 C CA . GLN A 1 184 ? 20.841 3.551 -11.161 1.00 55.19 184 GLN A CA 1
ATOM 1504 C C . GLN A 1 184 ? 21.907 3.064 -10.156 1.00 55.19 184 GLN A C 1
ATOM 1506 O O . GLN A 1 184 ? 21.985 1.864 -9.917 1.00 55.19 184 GLN A O 1
ATOM 1511 N N . ASN A 1 185 ? 22.664 3.978 -9.532 1.00 55.59 185 ASN A N 1
ATOM 1512 C CA . ASN A 1 185 ? 23.659 3.670 -8.492 1.00 55.59 185 ASN A CA 1
ATOM 1513 C C . ASN A 1 185 ? 23.130 3.847 -7.057 1.00 55.59 185 ASN A C 1
ATOM 1515 O O . ASN A 1 185 ? 23.871 3.647 -6.097 1.00 55.59 185 ASN A O 1
ATOM 1519 N N . SER A 1 186 ? 21.874 4.268 -6.880 1.00 55.50 186 SER A N 1
ATOM 1520 C CA . SER A 1 186 ? 21.293 4.438 -5.549 1.00 55.50 186 SER A CA 1
ATOM 1521 C C . SER A 1 186 ? 20.680 3.124 -5.082 1.00 55.50 186 SER A C 1
ATOM 1523 O O . SER A 1 186 ? 19.622 2.721 -5.559 1.00 55.50 186 SER A O 1
ATOM 1525 N N . THR A 1 187 ? 21.328 2.460 -4.128 1.00 55.50 187 THR A N 1
ATOM 1526 C CA . THR A 1 187 ? 20.742 1.313 -3.432 1.00 55.50 187 THR A CA 1
ATOM 1527 C C . THR A 1 187 ? 19.528 1.764 -2.613 1.00 55.50 187 THR A C 1
ATOM 1529 O O . THR A 1 187 ? 19.571 2.792 -1.928 1.00 55.50 187 THR A O 1
ATOM 1532 N N . GLU A 1 188 ? 18.424 1.011 -2.697 1.00 57.47 188 GLU A N 1
ATOM 1533 C CA . GLU A 1 188 ? 17.220 1.201 -1.875 1.00 57.47 188 GLU A CA 1
ATOM 1534 C C . GLU A 1 188 ? 17.548 0.862 -0.411 1.00 57.47 188 GLU A C 1
ATOM 1536 O O . GLU A 1 188 ? 17.254 -0.218 0.087 1.00 57.47 188 GLU A O 1
ATOM 1541 N N . SER A 1 189 ? 18.243 1.773 0.271 1.00 56.22 189 SER A N 1
ATOM 1542 C CA . SER A 1 189 ? 18.845 1.508 1.583 1.00 56.22 189 SER A CA 1
ATOM 1543 C C . SER A 1 189 ? 17.867 1.616 2.752 1.00 56.22 189 SER A C 1
ATOM 1545 O O . SER A 1 189 ? 18.202 1.198 3.859 1.00 56.22 189 SER A O 1
ATOM 1547 N N . LEU A 1 190 ? 16.672 2.169 2.524 1.00 64.94 190 LEU A N 1
ATOM 1548 C CA . LEU A 1 190 ? 15.660 2.354 3.557 1.00 64.94 190 LEU A CA 1
ATOM 1549 C C . LEU A 1 190 ? 14.250 2.295 2.955 1.00 64.94 190 LEU A C 1
ATOM 1551 O O . LEU A 1 190 ? 13.838 3.187 2.208 1.00 64.94 190 LEU A O 1
ATOM 1555 N N . MET A 1 191 ? 13.499 1.256 3.311 1.00 64.81 191 MET A N 1
ATOM 1556 C CA . MET A 1 191 ? 12.081 1.122 2.996 1.00 64.81 191 MET A CA 1
ATOM 1557 C C . MET A 1 191 ? 11.260 1.550 4.210 1.00 64.81 191 MET A C 1
ATOM 1559 O O . MET A 1 191 ? 11.173 0.829 5.201 1.00 64.81 191 MET A O 1
ATOM 1563 N N . LEU A 1 192 ? 10.620 2.720 4.152 1.00 63.03 192 LEU A N 1
ATOM 1564 C CA . LEU A 1 192 ? 9.597 3.042 5.148 1.00 63.03 192 LEU A CA 1
ATOM 1565 C C . LEU A 1 192 ? 8.410 2.094 4.941 1.00 63.03 192 LEU A C 1
ATOM 1567 O O . LEU A 1 192 ? 8.035 1.843 3.793 1.00 63.03 192 LEU A O 1
ATOM 1571 N N . VAL A 1 193 ? 7.845 1.560 6.028 1.00 54.84 193 VAL A N 1
ATOM 1572 C CA . VAL A 1 193 ? 6.760 0.574 5.971 1.00 54.84 193 VAL A CA 1
ATOM 1573 C C . VAL A 1 193 ? 5.618 1.121 5.118 1.00 54.84 193 VAL A C 1
ATOM 1575 O O . VAL A 1 193 ? 4.896 2.044 5.487 1.00 54.84 193 VAL A O 1
ATOM 1578 N N . SER A 1 194 ? 5.482 0.550 3.927 1.00 50.78 194 SER A N 1
ATOM 1579 C CA . SER A 1 194 ? 4.376 0.805 3.027 1.00 50.78 194 SER A CA 1
ATOM 1580 C C . SER A 1 194 ? 3.815 -0.527 2.572 1.00 50.78 194 SER A C 1
ATOM 1582 O O . SER A 1 194 ? 4.541 -1.474 2.271 1.00 50.78 194 SER A O 1
ATOM 1584 N N . SER A 1 195 ? 2.495 -0.537 2.426 1.00 39.34 195 SER A N 1
ATOM 1585 C CA . SER A 1 195 ? 1.715 -1.521 1.679 1.00 39.34 195 SER A CA 1
ATOM 1586 C C . SER A 1 195 ? 2.226 -1.702 0.235 1.00 39.34 195 SER A C 1
ATOM 1588 O O . SER A 1 195 ? 1.845 -2.650 -0.446 1.00 39.34 195 SER A O 1
ATOM 1590 N N . THR A 1 196 ? 3.101 -0.805 -0.234 1.00 44.03 196 THR A N 1
ATOM 1591 C CA . THR A 1 196 ? 3.867 -0.911 -1.473 1.00 44.03 196 THR A CA 1
ATOM 1592 C C . THR A 1 196 ? 5.357 -1.048 -1.162 1.00 44.03 196 THR A C 1
ATOM 1594 O O . THR A 1 196 ? 6.039 -0.079 -0.849 1.00 44.03 196 THR A O 1
ATOM 1597 N N . THR A 1 197 ? 5.907 -2.242 -1.352 1.00 48.16 197 THR A N 1
ATOM 1598 C CA . THR A 1 197 ? 7.354 -2.542 -1.314 1.00 48.16 197 THR A CA 1
ATOM 1599 C C . THR A 1 197 ? 8.143 -1.909 -2.476 1.00 48.16 197 THR A C 1
ATOM 1601 O O . THR A 1 197 ? 9.185 -2.424 -2.868 1.00 48.16 197 THR A O 1
ATOM 1604 N N . ARG A 1 198 ? 7.597 -0.882 -3.135 1.00 54.19 198 ARG A N 1
ATOM 1605 C CA . ARG A 1 198 ? 8.271 -0.119 -4.185 1.00 54.19 198 ARG A CA 1
ATOM 1606 C C . ARG A 1 198 ? 8.252 1.358 -3.790 1.00 54.19 198 ARG A C 1
ATOM 1608 O O . ARG A 1 198 ? 7.193 1.827 -3.359 1.00 54.19 198 ARG A O 1
ATOM 1615 N N . PRO A 1 199 ? 9.372 2.081 -3.951 1.00 59.22 199 PRO A N 1
ATOM 1616 C CA . PRO A 1 199 ? 9.409 3.523 -3.749 1.00 59.22 199 PRO A CA 1
ATOM 1617 C C . PRO A 1 199 ? 8.326 4.206 -4.591 1.00 59.22 199 PRO A C 1
ATOM 1619 O O . PRO A 1 199 ? 8.151 3.882 -5.771 1.00 59.22 199 PRO A O 1
ATOM 1622 N N . LEU A 1 200 ? 7.582 5.132 -3.978 1.00 61.28 200 LEU A N 1
ATOM 1623 C CA . LEU A 1 200 ? 6.494 5.862 -4.626 1.00 61.28 200 LEU A CA 1
ATOM 1624 C C . LEU A 1 200 ? 7.049 6.586 -5.855 1.00 61.28 200 LEU A C 1
ATOM 1626 O O . LEU A 1 200 ? 7.884 7.475 -5.722 1.00 61.28 200 LEU A O 1
ATOM 1630 N N . LEU A 1 201 ? 6.646 6.139 -7.050 1.00 68.06 201 LEU A N 1
ATOM 1631 C CA . LEU A 1 201 ? 7.174 6.628 -8.329 1.00 68.06 201 LEU A CA 1
ATOM 1632 C C . LEU A 1 201 ? 8.722 6.702 -8.378 1.00 68.06 201 LEU A C 1
ATOM 1634 O O . LEU A 1 201 ? 9.289 7.622 -8.954 1.00 68.06 201 LEU A O 1
ATOM 1638 N N . GLY A 1 202 ? 9.431 5.753 -7.753 1.00 69.19 202 GLY A N 1
ATOM 1639 C CA . GLY A 1 202 ? 10.902 5.717 -7.787 1.00 69.19 202 GLY A CA 1
ATOM 1640 C C . GLY A 1 202 ? 11.613 6.745 -6.894 1.00 69.19 202 GLY A C 1
ATOM 1641 O O . GLY A 1 202 ? 12.824 6.923 -7.030 1.00 69.19 202 GLY A O 1
ATOM 1642 N N . CYS A 1 203 ? 10.898 7.411 -5.982 1.00 78.19 203 CYS A N 1
ATOM 1643 C CA . CYS A 1 203 ? 11.481 8.305 -4.983 1.00 78.19 203 CYS A CA 1
ATOM 1644 C C . CYS A 1 203 ? 11.994 7.532 -3.758 1.00 78.19 203 CYS A C 1
ATOM 1646 O O . CYS A 1 203 ? 11.263 6.746 -3.159 1.00 78.19 203 CYS A O 1
ATOM 1648 N N . ILE A 1 204 ? 13.235 7.784 -3.349 1.00 78.44 204 ILE A N 1
ATOM 1649 C CA . ILE A 1 204 ? 13.910 7.117 -2.229 1.00 78.44 204 ILE A CA 1
ATOM 1650 C C . ILE A 1 204 ? 14.287 8.113 -1.125 1.00 78.44 204 ILE A C 1
ATOM 1652 O O . ILE A 1 204 ? 14.432 9.314 -1.363 1.00 78.44 204 ILE A O 1
ATOM 1656 N N . TRP A 1 205 ? 14.478 7.606 0.090 1.00 81.69 205 TRP A N 1
ATOM 1657 C CA . TRP A 1 205 ? 14.926 8.397 1.234 1.00 81.69 205 TRP A CA 1
ATOM 1658 C C . TRP A 1 205 ? 16.435 8.669 1.172 1.00 81.69 205 TRP A C 1
ATOM 1660 O O . TRP A 1 205 ? 17.228 7.808 0.798 1.00 81.69 205 TRP A O 1
ATOM 1670 N N . ASN A 1 206 ? 16.840 9.880 1.547 1.00 84.12 206 ASN A N 1
ATOM 1671 C CA . ASN A 1 206 ? 18.218 10.360 1.554 1.00 84.12 206 ASN A CA 1
ATOM 1672 C C . ASN A 1 206 ? 18.503 11.134 2.838 1.00 84.12 206 ASN A C 1
ATOM 1674 O O . ASN A 1 206 ? 18.566 12.366 2.847 1.00 84.12 206 ASN A O 1
ATOM 1678 N N . PHE A 1 207 ? 18.663 10.381 3.917 1.00 84.12 207 PHE A N 1
ATOM 1679 C CA . PHE A 1 207 ? 19.089 10.909 5.203 1.00 84.12 207 PHE A CA 1
ATOM 1680 C C . PHE A 1 207 ? 20.605 11.173 5.219 1.00 84.12 207 PHE A C 1
ATOM 1682 O O . PHE A 1 207 ? 21.350 10.467 4.537 1.00 84.12 207 PHE A O 1
ATOM 1689 N N . PRO A 1 208 ? 21.078 12.169 5.992 1.00 84.06 208 PRO A N 1
ATOM 1690 C CA . PRO A 1 208 ? 22.501 12.505 6.088 1.00 84.06 208 PRO A CA 1
ATOM 1691 C C . PRO A 1 208 ? 23.331 11.399 6.756 1.00 84.06 208 PRO A C 1
ATOM 1693 O O . PRO A 1 208 ? 24.526 11.289 6.506 1.00 84.06 208 PRO A O 1
ATOM 1696 N N . SER A 1 209 ? 22.707 10.563 7.591 1.00 84.25 209 SER A N 1
ATOM 1697 C CA . SER A 1 209 ? 23.360 9.429 8.244 1.00 84.25 209 SER A CA 1
ATOM 1698 C C . SER A 1 209 ? 22.463 8.195 8.248 1.00 84.25 209 SER A C 1
ATOM 1700 O O . SER A 1 209 ? 21.236 8.289 8.245 1.00 84.25 209 SER A O 1
ATOM 1702 N N . VAL A 1 210 ? 23.082 7.018 8.320 1.00 75.69 210 VAL A N 1
ATOM 1703 C CA . VAL A 1 210 ? 22.367 5.734 8.433 1.00 75.69 210 VAL A CA 1
ATOM 1704 C C . VAL A 1 210 ? 21.533 5.691 9.709 1.00 75.69 210 VAL A C 1
ATOM 1706 O O . VAL A 1 210 ? 20.381 5.268 9.692 1.00 75.69 210 VAL A O 1
ATOM 1709 N N . TYR A 1 211 ? 22.112 6.187 10.803 1.00 82.81 211 TYR A N 1
ATOM 1710 C CA . TYR A 1 211 ? 21.456 6.249 12.098 1.00 82.81 211 TYR A CA 1
ATOM 1711 C C . TYR A 1 211 ? 20.197 7.122 12.060 1.00 82.81 211 TYR A C 1
ATOM 1713 O O . TYR A 1 211 ? 19.157 6.690 12.539 1.00 82.81 211 TYR A O 1
ATOM 1721 N N . SER A 1 212 ? 20.247 8.302 11.428 1.00 84.81 212 SER A N 1
ATOM 1722 C CA . SER A 1 212 ? 19.065 9.173 11.311 1.00 84.81 212 SER A CA 1
ATOM 1723 C C . SER A 1 212 ? 17.950 8.548 10.469 1.00 84.81 212 SER A C 1
ATOM 1725 O O . SER A 1 212 ? 16.783 8.662 10.837 1.00 84.81 212 SER A O 1
ATOM 1727 N N . GLY A 1 213 ? 18.291 7.825 9.397 1.00 80.94 213 GLY A N 1
ATOM 1728 C CA . GLY A 1 213 ? 17.310 7.079 8.607 1.00 80.94 213 GLY A CA 1
ATOM 1729 C C . GLY A 1 213 ? 16.665 5.926 9.379 1.00 80.94 213 GLY A C 1
ATOM 1730 O O . GLY A 1 213 ? 15.442 5.795 9.374 1.00 80.94 213 GLY A O 1
ATOM 1731 N N . LEU A 1 214 ? 17.462 5.121 10.090 1.00 80.75 214 LEU A N 1
ATOM 1732 C CA . LEU A 1 214 ? 16.947 4.016 10.903 1.00 80.75 214 LEU A CA 1
ATOM 1733 C C . LEU A 1 214 ? 16.125 4.524 12.095 1.00 80.75 214 LEU A C 1
ATOM 1735 O O . LEU A 1 214 ? 15.055 3.985 12.371 1.00 80.75 214 LEU A O 1
ATOM 1739 N N . ALA A 1 215 ? 16.583 5.578 12.772 1.00 85.00 215 ALA A N 1
ATOM 1740 C CA . ALA A 1 215 ? 15.853 6.221 13.860 1.00 85.00 215 ALA A CA 1
ATOM 1741 C C . ALA A 1 215 ? 14.502 6.751 13.366 1.00 85.00 215 ALA A C 1
ATOM 1743 O O . ALA A 1 215 ? 13.472 6.443 13.955 1.00 85.00 215 ALA A O 1
ATOM 1744 N N . PHE A 1 216 ? 14.473 7.453 12.228 1.00 85.44 216 PHE A N 1
ATOM 1745 C CA . PHE A 1 216 ? 13.218 7.920 11.645 1.00 85.44 216 PHE A CA 1
ATOM 1746 C C . PHE A 1 216 ? 12.288 6.757 11.272 1.00 85.44 216 PHE A C 1
ATOM 1748 O O . PHE A 1 216 ? 11.111 6.790 11.618 1.00 85.44 216 PHE A O 1
ATOM 1755 N N . ALA A 1 217 ? 12.800 5.707 10.622 1.00 81.50 217 ALA A N 1
ATOM 1756 C CA . ALA A 1 217 ? 11.999 4.545 10.237 1.00 81.50 217 ALA A CA 1
ATOM 1757 C C . ALA A 1 217 ? 11.414 3.797 11.447 1.00 81.50 217 ALA A C 1
ATOM 1759 O O . ALA A 1 217 ? 10.228 3.469 11.458 1.00 81.50 217 ALA A O 1
ATOM 1760 N N . THR A 1 218 ? 12.222 3.570 12.482 1.00 82.38 218 THR A N 1
ATOM 1761 C CA . THR A 1 218 ? 11.797 2.877 13.708 1.00 82.38 218 THR A CA 1
ATOM 1762 C C . THR A 1 218 ? 10.836 3.726 14.539 1.00 82.38 218 THR A C 1
ATOM 1764 O O . THR A 1 218 ? 9.782 3.235 14.937 1.00 82.38 218 THR A O 1
ATOM 1767 N N . SER A 1 219 ? 11.120 5.017 14.742 1.00 85.62 219 SER A N 1
ATOM 1768 C CA . SER A 1 219 ? 10.198 5.932 15.429 1.00 85.62 219 SER A CA 1
ATOM 1769 C C . SER A 1 219 ? 8.875 6.072 14.675 1.00 85.62 219 SER A C 1
ATOM 1771 O O . SER A 1 219 ? 7.813 6.000 15.287 1.00 85.62 219 SER A O 1
ATOM 1773 N N . SER A 1 220 ? 8.923 6.204 13.346 1.00 83.88 220 SER A N 1
ATOM 1774 C CA . SER A 1 220 ? 7.742 6.249 12.479 1.00 83.88 220 SER A CA 1
ATOM 1775 C C . SER A 1 220 ? 6.853 5.023 12.663 1.00 83.88 220 SER A C 1
ATOM 1777 O O . SER A 1 220 ? 5.652 5.151 12.904 1.00 83.88 220 SER A O 1
ATOM 1779 N N . MET A 1 221 ? 7.460 3.838 12.607 1.00 81.62 221 MET A N 1
ATOM 1780 C CA . MET A 1 221 ? 6.775 2.564 12.777 1.00 81.62 221 MET A CA 1
ATOM 1781 C C . MET A 1 221 ? 6.095 2.459 14.146 1.00 81.62 221 MET A C 1
ATOM 1783 O O . MET A 1 221 ? 4.943 2.033 14.238 1.00 81.62 221 MET A O 1
ATOM 1787 N N . VAL A 1 222 ? 6.787 2.843 15.218 1.00 84.56 222 VAL A N 1
ATOM 1788 C CA . VAL A 1 222 ? 6.225 2.764 16.570 1.00 84.56 222 VAL A CA 1
ATOM 1789 C C . VAL A 1 222 ? 5.066 3.751 16.727 1.00 84.56 222 VAL A C 1
ATOM 1791 O O . VAL A 1 222 ? 3.978 3.373 17.165 1.00 84.56 222 VAL A O 1
ATOM 1794 N N . ILE A 1 223 ? 5.278 5.009 16.334 1.00 86.44 223 ILE A N 1
ATOM 1795 C CA . ILE A 1 223 ? 4.337 6.103 16.592 1.00 86.44 223 ILE A CA 1
ATOM 179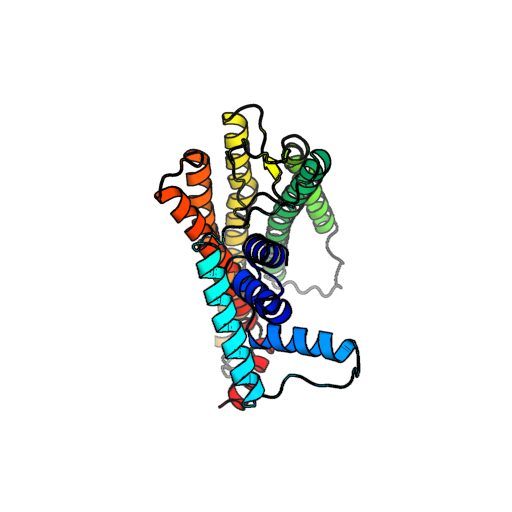6 C C . ILE A 1 223 ? 3.110 6.026 15.690 1.00 86.44 223 ILE A C 1
ATOM 1798 O O . ILE A 1 223 ? 1.995 6.201 16.169 1.00 86.44 223 ILE A O 1
ATOM 1802 N N . HIS A 1 224 ? 3.289 5.792 14.393 1.00 82.25 224 HIS A N 1
ATOM 1803 C CA . HIS A 1 224 ? 2.202 5.911 13.419 1.00 82.25 224 HIS A CA 1
ATOM 1804 C C . HIS A 1 224 ? 1.611 4.574 13.001 1.00 82.25 224 HIS A C 1
ATOM 1806 O O . HIS A 1 224 ? 0.598 4.566 12.306 1.00 82.25 224 HIS A O 1
ATOM 1812 N N . GLU A 1 225 ? 2.194 3.457 13.439 1.00 78.75 225 GLU A N 1
ATOM 1813 C CA . GLU A 1 225 ? 1.652 2.136 13.149 1.00 78.75 225 GLU A CA 1
ATOM 1814 C C . GLU A 1 225 ? 1.388 1.334 14.431 1.00 78.75 225 GLU A C 1
ATOM 1816 O O . GLU A 1 225 ? 0.229 1.082 14.740 1.00 78.75 225 GLU A O 1
ATOM 1821 N N . MET A 1 226 ? 2.391 1.009 15.255 1.00 82.81 226 MET A N 1
ATOM 1822 C CA . MET A 1 226 ? 2.167 0.175 16.454 1.00 82.81 226 MET A CA 1
ATOM 1823 C C . MET A 1 226 ? 1.166 0.779 17.448 1.00 82.81 226 MET A C 1
ATOM 1825 O O . MET A 1 226 ? 0.215 0.106 17.854 1.00 82.81 226 MET A O 1
ATOM 1829 N N . ILE A 1 227 ? 1.371 2.039 17.845 1.00 86.88 227 ILE A N 1
ATOM 1830 C CA . ILE A 1 227 ? 0.557 2.690 18.880 1.00 86.88 227 ILE A CA 1
ATOM 1831 C C . ILE A 1 227 ? -0.917 2.816 18.448 1.00 86.88 227 ILE A C 1
ATOM 1833 O O . ILE A 1 227 ? -1.782 2.320 19.177 1.00 86.88 227 ILE A O 1
ATOM 1837 N N . PRO A 1 228 ? -1.254 3.399 17.279 1.00 84.50 228 PRO A N 1
ATOM 1838 C CA . PRO A 1 228 ? -2.643 3.520 16.848 1.00 84.50 228 PRO A CA 1
ATOM 1839 C C . PRO A 1 228 ? -3.343 2.173 16.705 1.00 84.50 228 PRO A C 1
ATOM 1841 O O . PRO A 1 228 ? -4.512 2.062 17.058 1.00 84.50 228 PRO A O 1
ATOM 1844 N N . ILE A 1 229 ? -2.640 1.137 16.240 1.00 81.06 229 ILE A N 1
ATOM 1845 C CA . ILE A 1 229 ? -3.209 -0.203 16.057 1.00 81.06 229 ILE A CA 1
ATOM 1846 C C . ILE A 1 229 ? -3.524 -0.852 17.402 1.00 81.06 229 ILE A C 1
ATOM 1848 O O . ILE A 1 229 ? -4.608 -1.419 17.579 1.00 81.06 229 ILE A O 1
ATOM 1852 N N . PHE A 1 230 ? -2.614 -0.741 18.370 1.00 84.81 230 PHE A N 1
ATOM 1853 C CA . PHE A 1 230 ? -2.858 -1.218 19.725 1.00 84.81 230 PHE A CA 1
ATOM 1854 C C . PHE A 1 230 ? -4.053 -0.492 20.354 1.00 84.81 230 PHE A C 1
ATOM 1856 O O . PHE A 1 230 ? -4.979 -1.130 20.860 1.00 84.81 230 PHE A O 1
ATOM 1863 N N . LEU A 1 231 ? -4.094 0.838 20.244 1.00 87.06 231 LEU A N 1
ATOM 1864 C CA . LEU A 1 231 ? -5.184 1.656 20.771 1.00 87.06 231 LEU A CA 1
ATOM 1865 C C . LEU A 1 231 ? -6.526 1.379 20.068 1.00 87.06 231 LEU A C 1
ATOM 1867 O O . LEU A 1 231 ? -7.567 1.282 20.725 1.00 87.06 231 LEU A O 1
ATOM 1871 N N . MET A 1 232 ? -6.532 1.193 18.747 1.00 83.56 232 MET A N 1
ATOM 1872 C CA . MET A 1 232 ? -7.711 0.763 17.986 1.00 83.56 232 MET A CA 1
ATOM 1873 C C . MET A 1 232 ? -8.199 -0.606 18.446 1.00 83.56 232 MET A C 1
ATOM 1875 O O . MET A 1 232 ? -9.395 -0.809 18.633 1.00 83.56 232 MET A O 1
ATOM 1879 N N . SER A 1 233 ? -7.284 -1.543 18.675 1.00 81.19 233 SER A N 1
ATOM 1880 C CA . SER A 1 233 ? -7.630 -2.888 19.129 1.00 81.19 233 SER A CA 1
ATOM 1881 C C . SER A 1 233 ? -8.227 -2.881 20.527 1.00 81.19 233 SER A C 1
ATOM 1883 O O . SER A 1 233 ? -9.269 -3.498 20.750 1.00 81.19 233 SER A O 1
ATOM 1885 N N . ALA A 1 234 ? -7.627 -2.119 21.441 1.00 84.69 234 ALA A N 1
ATOM 1886 C CA . ALA A 1 234 ? -8.133 -1.936 22.792 1.00 84.69 234 ALA A CA 1
ATOM 1887 C C . ALA A 1 234 ? -9.518 -1.262 22.799 1.00 84.69 234 ALA A C 1
ATOM 1889 O O . ALA A 1 234 ? -10.429 -1.737 23.476 1.00 84.69 234 ALA A O 1
ATOM 1890 N N . THR A 1 235 ? -9.719 -0.199 22.010 1.00 84.88 235 THR A N 1
ATOM 1891 C CA . THR A 1 235 ? -11.015 0.510 21.927 1.00 84.88 235 THR A CA 1
ATOM 1892 C C . THR A 1 235 ? -12.113 -0.328 21.269 1.00 84.88 235 THR A C 1
ATOM 1894 O O . THR A 1 235 ? -13.251 -0.338 21.749 1.00 84.88 235 THR A O 1
ATOM 1897 N N . ASN A 1 236 ? -11.788 -1.092 20.224 1.00 81.25 236 ASN A N 1
ATOM 1898 C CA . ASN A 1 236 ? -12.722 -2.017 19.582 1.00 81.25 236 ASN A CA 1
ATOM 1899 C C . ASN A 1 236 ? -13.104 -3.183 20.507 1.00 81.25 236 ASN A C 1
ATOM 1901 O O . ASN A 1 236 ? -14.284 -3.529 20.603 1.00 81.25 236 ASN A O 1
ATOM 1905 N N . LEU A 1 237 ? -12.136 -3.762 21.230 1.00 82.38 237 LEU A N 1
ATOM 1906 C CA . LEU A 1 237 ? -12.399 -4.806 22.224 1.00 82.38 237 LEU A CA 1
ATOM 1907 C C . LEU A 1 237 ? -13.243 -4.268 23.384 1.00 82.38 237 LEU A C 1
ATOM 1909 O O . LEU A 1 237 ? -14.230 -4.895 23.761 1.00 82.38 237 LEU A O 1
ATOM 1913 N N . GLY A 1 238 ? -12.915 -3.080 23.898 1.00 83.44 238 GLY A N 1
ATOM 1914 C CA . GLY A 1 238 ? -13.713 -2.394 24.912 1.00 83.44 238 GLY A CA 1
ATOM 1915 C C . GLY A 1 238 ? -15.159 -2.187 24.459 1.00 83.44 238 GLY A C 1
ATOM 1916 O O . GLY A 1 238 ? -16.086 -2.536 25.187 1.00 83.44 238 GLY A O 1
ATOM 1917 N N . SER A 1 239 ? -15.363 -1.708 23.227 1.00 80.69 239 SER A N 1
ATOM 1918 C CA . SER A 1 239 ? -16.699 -1.533 22.635 1.00 80.69 239 SER A CA 1
ATOM 1919 C C . SER A 1 239 ? -17.488 -2.843 22.600 1.00 80.69 239 SER A C 1
ATOM 1921 O O . SER A 1 239 ? -18.666 -2.874 22.961 1.00 80.69 239 SER A O 1
ATOM 1923 N N . LEU A 1 240 ? -16.839 -3.945 22.210 1.00 77.25 240 LEU A N 1
ATOM 1924 C CA . LEU A 1 240 ? -17.446 -5.274 22.196 1.00 77.25 240 LEU A CA 1
ATOM 1925 C C . LEU A 1 240 ? -17.812 -5.752 23.608 1.00 77.25 240 LEU A C 1
ATOM 1927 O O . LEU A 1 240 ? -18.912 -6.275 23.793 1.00 77.25 240 LEU A O 1
ATOM 1931 N N . LEU A 1 241 ? -16.923 -5.573 24.590 1.00 81.06 241 LEU A N 1
ATOM 1932 C CA . LEU A 1 241 ? -17.168 -5.963 25.981 1.00 81.06 241 LEU A CA 1
ATOM 1933 C C . LEU A 1 241 ? -18.358 -5.196 26.567 1.00 81.06 241 LEU A C 1
ATOM 1935 O O . LEU A 1 241 ? -19.249 -5.822 27.137 1.00 81.06 241 LEU A O 1
ATOM 1939 N N . THR A 1 242 ? -18.440 -3.881 26.342 1.00 79.00 242 THR A N 1
ATOM 1940 C CA . THR A 1 242 ? -19.594 -3.062 26.748 1.00 79.00 242 THR A CA 1
ATOM 1941 C C . THR A 1 242 ? -20.891 -3.563 26.103 1.00 79.00 242 THR A C 1
ATOM 1943 O O . THR A 1 242 ? -21.886 -3.792 26.787 1.00 79.00 242 THR A O 1
ATOM 1946 N N . LEU A 1 243 ? -20.899 -3.835 24.796 1.00 75.44 243 LEU A N 1
ATOM 1947 C CA . LEU A 1 243 ? -22.084 -4.386 24.121 1.00 75.44 243 LEU A CA 1
ATOM 1948 C C . LEU A 1 243 ? -22.460 -5.791 24.628 1.00 75.44 243 LEU A C 1
ATOM 1950 O O . LEU A 1 243 ? -23.642 -6.158 24.675 1.00 75.44 243 LEU A O 1
ATOM 1954 N N . TYR A 1 244 ? -21.471 -6.605 24.999 1.00 74.31 244 TYR A N 1
ATOM 1955 C CA . TYR A 1 244 ? -21.704 -7.939 25.533 1.00 74.31 244 TYR A CA 1
ATOM 1956 C C . TYR A 1 244 ? -22.375 -7.886 26.908 1.00 74.31 244 TYR A C 1
ATOM 1958 O O . TYR A 1 244 ? -23.416 -8.538 27.069 1.00 74.31 244 TYR A O 1
ATOM 1966 N N . THR A 1 245 ? -21.840 -7.079 27.837 1.00 76.94 245 THR A N 1
ATOM 1967 C CA . THR A 1 245 ? -22.379 -6.906 29.195 1.00 76.94 245 THR A CA 1
ATOM 1968 C C . THR A 1 245 ? -23.805 -6.362 29.155 1.00 76.94 245 THR A C 1
ATOM 1970 O O . THR A 1 245 ? -24.694 -6.977 29.739 1.00 76.94 245 THR A O 1
ATOM 1973 N N . HIS A 1 246 ? -24.091 -5.329 28.353 1.00 72.81 246 HIS A N 1
ATOM 1974 C CA . HIS A 1 246 ? -25.463 -4.827 28.181 1.00 72.81 246 HIS A CA 1
ATOM 1975 C C . HIS A 1 246 ? -26.422 -5.880 27.630 1.00 72.81 246 HIS A C 1
ATOM 1977 O O . HIS A 1 246 ? -27.553 -6.023 28.103 1.00 72.81 246 HIS A O 1
ATOM 1983 N N . GLY A 1 247 ? -25.982 -6.649 26.631 1.00 69.69 247 GLY A N 1
ATOM 1984 C CA . GLY A 1 247 ? -26.792 -7.730 26.084 1.00 69.69 247 GLY A CA 1
ATOM 1985 C C . GLY A 1 247 ? -27.057 -8.849 27.099 1.00 69.69 247 GLY A C 1
ATOM 1986 O O . GLY A 1 247 ? -28.076 -9.528 26.988 1.00 69.69 247 GLY A O 1
ATOM 1987 N N . GLN A 1 248 ? -26.169 -9.054 28.076 1.00 73.62 248 GLN A N 1
ATOM 1988 C CA . GLN A 1 248 ? -26.366 -10.007 29.168 1.00 73.62 248 GLN A CA 1
ATOM 1989 C C . GLN A 1 248 ? -27.341 -9.458 30.218 1.00 73.62 248 GLN A C 1
ATOM 1991 O O . GLN A 1 248 ? -28.288 -10.162 30.558 1.00 73.62 248 GLN A O 1
ATOM 1996 N N . THR A 1 249 ? -27.209 -8.193 30.630 1.00 71.12 249 THR A N 1
ATOM 1997 C CA . THR A 1 249 ? -28.139 -7.537 31.568 1.00 71.12 249 THR A CA 1
ATOM 1998 C C . THR A 1 249 ? -29.565 -7.483 31.017 1.00 71.12 249 THR A C 1
ATOM 2000 O O . THR A 1 249 ? -30.507 -7.852 31.712 1.00 71.12 249 THR A O 1
ATOM 2003 N N . ARG A 1 250 ? -29.752 -7.130 29.733 1.00 68.50 250 ARG A N 1
ATOM 2004 C CA . ARG A 1 250 ? -31.086 -7.162 29.094 1.00 68.50 250 ARG A CA 1
ATOM 2005 C C . ARG A 1 250 ? -31.653 -8.578 28.983 1.00 68.50 250 ARG A C 1
ATOM 2007 O O . ARG A 1 250 ? -32.861 -8.748 29.089 1.00 68.50 250 ARG A O 1
ATOM 2014 N N . ARG A 1 251 ? -30.812 -9.595 28.755 1.00 65.62 251 ARG A N 1
ATOM 2015 C CA . ARG A 1 251 ? -31.254 -11.003 28.744 1.00 65.62 251 ARG A CA 1
ATOM 2016 C C . ARG A 1 251 ? -31.673 -11.476 30.134 1.00 65.62 251 ARG A C 1
ATOM 2018 O O . ARG A 1 251 ? -32.671 -12.176 30.221 1.00 65.62 251 ARG A O 1
ATOM 2025 N N . ALA A 1 252 ? -30.952 -11.082 31.184 1.00 67.06 252 ALA A N 1
ATOM 2026 C CA . ALA A 1 252 ? -31.319 -11.378 32.567 1.00 67.06 252 ALA A CA 1
ATOM 2027 C C . ALA A 1 252 ? -32.650 -10.703 32.949 1.00 67.06 252 ALA A C 1
ATOM 2029 O O . ALA A 1 252 ? -33.557 -11.387 33.405 1.00 67.06 252 ALA A O 1
ATOM 2030 N N . ALA A 1 253 ? -32.817 -9.413 32.635 1.00 64.44 253 ALA A N 1
ATOM 2031 C CA . ALA A 1 253 ? -34.061 -8.670 32.873 1.00 64.44 253 ALA A CA 1
ATOM 2032 C C . ALA A 1 253 ? -35.262 -9.181 32.052 1.00 64.44 253 ALA A C 1
ATOM 2034 O O . ALA A 1 253 ? -36.405 -9.037 32.461 1.00 64.44 253 ALA A O 1
ATOM 2035 N N . LYS A 1 254 ? -35.030 -9.787 30.880 1.00 61.22 254 LYS A N 1
ATOM 2036 C CA . LYS A 1 254 ? -36.100 -10.398 30.073 1.00 61.22 254 LYS A CA 1
ATOM 2037 C C . LYS A 1 254 ? -36.439 -11.827 30.514 1.00 61.22 254 LYS A C 1
ATOM 2039 O O . LYS A 1 254 ? -37.474 -12.339 30.125 1.00 61.22 254 LYS A O 1
ATOM 2044 N N . LYS A 1 255 ? -35.582 -12.474 31.311 1.00 60.59 255 LYS A N 1
ATOM 2045 C CA . LYS A 1 255 ? -35.849 -13.798 31.895 1.00 60.59 255 LYS A CA 1
ATOM 2046 C C . LYS A 1 255 ? -36.755 -13.711 33.134 1.00 60.59 255 LYS A C 1
ATOM 2048 O O . LYS A 1 255 ? -37.315 -14.722 33.521 1.00 60.59 255 LYS A O 1
ATOM 2053 N N . SER A 1 256 ? -36.910 -12.522 33.727 1.00 57.75 256 SER A N 1
ATOM 2054 C CA . SER A 1 256 ? -37.850 -12.260 34.827 1.00 57.75 256 SER A CA 1
ATOM 2055 C C . SER A 1 256 ? -39.254 -11.848 34.364 1.00 57.75 256 SER A C 1
ATOM 2057 O O . SER A 1 256 ? -40.117 -11.626 35.203 1.00 57.75 256 SER A O 1
ATOM 2059 N N . LEU A 1 257 ? -39.481 -11.699 33.054 1.00 59.06 257 LEU A N 1
ATOM 2060 C CA . LEU A 1 257 ? -40.774 -11.343 32.469 1.00 59.06 257 LEU A CA 1
ATOM 2061 C C . LEU A 1 257 ? -41.079 -12.372 31.368 1.00 59.06 257 LEU A C 1
ATOM 2063 O O . LEU A 1 257 ? -40.456 -12.318 30.308 1.00 59.06 257 LEU A O 1
ATOM 2067 N N . ASP A 1 258 ? -41.969 -13.331 31.633 1.00 51.59 258 ASP A N 1
ATOM 2068 C CA . ASP A 1 258 ? -42.317 -14.459 30.750 1.00 51.59 258 ASP A CA 1
ATOM 2069 C C . ASP A 1 258 ? -42.799 -14.010 29.354 1.00 51.59 258 ASP A C 1
ATOM 2071 O O . ASP A 1 258 ? -43.990 -13.882 29.081 1.00 51.59 258 ASP A O 1
ATOM 2075 N N . ALA A 1 259 ? -41.866 -13.759 28.433 1.00 52.75 259 ALA A N 1
ATOM 2076 C CA . ALA A 1 259 ? -42.147 -13.410 27.042 1.00 52.75 259 ALA A CA 1
ATOM 2077 C C . ALA A 1 259 ? -41.380 -14.338 26.080 1.00 52.75 259 ALA A C 1
ATOM 2079 O O . ALA A 1 259 ? -40.193 -14.612 26.301 1.00 52.75 259 ALA A O 1
ATOM 2080 N N . PRO A 1 260 ? -42.003 -14.788 24.971 1.00 50.34 260 PRO A N 1
ATOM 2081 C CA . PRO A 1 260 ? -41.454 -15.832 24.113 1.00 50.34 260 PRO A CA 1
ATOM 2082 C C . PRO A 1 260 ? -40.120 -15.415 23.474 1.00 50.34 260 PRO A C 1
ATOM 2084 O O . PRO A 1 260 ? -39.933 -14.303 22.961 1.00 50.34 260 PRO A O 1
ATOM 2087 N N . ILE A 1 261 ? -39.158 -16.338 23.527 1.00 53.66 261 ILE A N 1
ATOM 2088 C CA . ILE A 1 261 ? -37.756 -16.128 23.164 1.00 53.66 261 ILE A CA 1
ATOM 2089 C C . ILE A 1 261 ? -37.600 -16.195 21.639 1.00 53.66 261 ILE A C 1
ATOM 2091 O O . ILE A 1 261 ? -37.219 -17.217 21.075 1.00 53.66 261 ILE A O 1
ATOM 2095 N N . ILE A 1 262 ? -37.815 -15.077 20.943 1.00 48.28 262 ILE A N 1
ATOM 2096 C CA . ILE A 1 262 ? -37.262 -14.920 19.592 1.00 48.28 262 ILE A CA 1
ATOM 2097 C C . ILE A 1 262 ? -35.761 -14.652 19.745 1.00 48.28 262 ILE A C 1
ATOM 2099 O O . ILE A 1 262 ? -35.337 -13.556 20.122 1.00 48.28 262 ILE A O 1
ATOM 2103 N N . THR A 1 263 ? -34.935 -15.652 19.437 1.00 50.31 263 THR A N 1
ATOM 2104 C CA . THR A 1 263 ? -33.464 -15.602 19.424 1.00 50.31 263 THR A CA 1
ATOM 2105 C C . THR A 1 263 ? -32.919 -14.741 18.272 1.00 50.31 263 THR A C 1
ATOM 2107 O O . THR A 1 263 ? -32.056 -15.151 17.497 1.00 50.31 263 THR A O 1
ATOM 2110 N N . ARG A 1 264 ? -33.355 -13.480 18.146 1.00 53.16 264 ARG A N 1
ATOM 2111 C CA . ARG A 1 264 ? -32.640 -12.510 17.305 1.00 53.16 264 ARG A CA 1
ATOM 2112 C C . ARG A 1 264 ? -31.323 -12.168 17.994 1.00 53.16 264 ARG A C 1
ATOM 2114 O O . ARG A 1 264 ? -31.301 -11.462 18.998 1.00 53.16 264 ARG A O 1
ATOM 2121 N N . ILE A 1 265 ? -30.204 -12.649 17.448 1.00 54.97 265 ILE A N 1
ATOM 2122 C CA . ILE A 1 265 ? -28.890 -12.067 17.751 1.00 54.97 265 ILE A CA 1
ATOM 2123 C C . ILE A 1 265 ? -29.005 -10.568 17.422 1.00 54.97 265 ILE A C 1
ATOM 2125 O O . ILE A 1 265 ? -29.287 -10.255 16.259 1.00 54.97 265 ILE A O 1
ATOM 2129 N N . PRO A 1 266 ? -28.820 -9.652 18.395 1.00 65.56 266 PRO A N 1
ATOM 2130 C CA . PRO A 1 266 ? -28.889 -8.219 18.138 1.00 65.56 266 PRO A CA 1
ATOM 2131 C C . PRO A 1 266 ? -27.933 -7.875 16.998 1.00 65.56 266 PRO A C 1
ATOM 2133 O O . PRO A 1 266 ? -26.802 -8.370 16.979 1.00 65.56 266 PRO A O 1
ATOM 2136 N N . ALA A 1 267 ? -28.376 -7.060 16.037 1.00 63.38 267 ALA A N 1
ATOM 2137 C CA . ALA A 1 267 ? -27.543 -6.640 14.907 1.00 63.38 267 ALA A CA 1
ATOM 2138 C C . ALA A 1 267 ? -26.187 -6.073 15.380 1.00 63.38 267 ALA A C 1
ATOM 2140 O O . ALA A 1 267 ? -25.158 -6.336 14.763 1.00 63.38 267 ALA A O 1
ATOM 2141 N N . GLU A 1 268 ? -26.186 -5.432 16.549 1.00 64.06 268 GLU A N 1
ATOM 2142 C CA . GLU A 1 268 ? -25.025 -4.929 17.289 1.00 64.06 268 GLU A CA 1
ATOM 2143 C C . GLU A 1 268 ? -23.973 -6.010 17.598 1.00 64.06 268 GLU A C 1
ATOM 2145 O O . GLU A 1 268 ? -22.801 -5.841 17.272 1.00 64.06 268 GLU A O 1
ATOM 2150 N N . ARG A 1 269 ? -24.367 -7.178 18.137 1.00 67.00 269 ARG A N 1
ATOM 2151 C CA . ARG A 1 269 ? -23.426 -8.285 18.424 1.00 67.00 269 ARG A CA 1
ATOM 2152 C C . ARG A 1 269 ? -22.815 -8.872 17.152 1.00 67.00 269 ARG A C 1
ATOM 2154 O O . ARG A 1 269 ? -21.709 -9.403 17.185 1.00 67.00 269 ARG A O 1
ATOM 2161 N N . ARG A 1 270 ? -23.536 -8.812 16.031 1.00 70.88 270 ARG A N 1
ATOM 2162 C CA . ARG A 1 270 ? -23.038 -9.276 14.730 1.00 70.88 270 ARG A CA 1
ATOM 2163 C C . ARG A 1 270 ? -22.039 -8.285 14.138 1.00 70.88 270 ARG A C 1
ATOM 2165 O O . ARG A 1 270 ? -20.982 -8.720 13.700 1.00 70.88 270 ARG A O 1
ATOM 2172 N N . ALA A 1 271 ? -22.352 -6.990 14.169 1.00 69.62 271 ALA A N 1
ATOM 2173 C CA . ALA A 1 271 ? -21.438 -5.934 13.742 1.00 69.62 271 ALA A CA 1
ATOM 2174 C C . ALA A 1 271 ? -20.130 -5.977 14.548 1.00 69.62 271 ALA A C 1
ATOM 2176 O O . ALA A 1 271 ? -19.050 -5.964 13.970 1.00 69.62 271 ALA A O 1
ATOM 2177 N N . ALA A 1 272 ? -20.219 -6.165 15.866 1.00 68.81 272 ALA A N 1
ATOM 2178 C CA . ALA A 1 272 ? -19.046 -6.229 16.728 1.00 68.81 272 ALA A CA 1
ATOM 2179 C C . ALA A 1 272 ? -18.139 -7.448 16.440 1.00 68.81 272 ALA A C 1
ATOM 2181 O O . ALA A 1 272 ? -16.919 -7.314 16.418 1.00 68.81 272 ALA A O 1
ATOM 2182 N N . LYS A 1 273 ? -18.707 -8.625 16.124 1.00 73.38 273 LYS A N 1
ATOM 2183 C CA . LYS A 1 273 ? -17.922 -9.795 15.672 1.00 73.38 273 LYS A CA 1
ATOM 2184 C C . LYS A 1 273 ? -17.199 -9.550 14.344 1.00 73.38 273 LYS A C 1
ATOM 2186 O O . LYS A 1 273 ? -16.087 -10.029 14.164 1.00 73.38 273 LYS A O 1
ATOM 2191 N N . VAL A 1 274 ? -17.829 -8.822 13.423 1.00 78.50 274 VAL A N 1
ATOM 2192 C CA . VAL A 1 274 ? -17.242 -8.475 12.116 1.00 78.50 274 VAL A CA 1
ATOM 2193 C C . VAL A 1 274 ? -16.082 -7.504 12.298 1.00 78.50 274 VAL A C 1
ATOM 2195 O O . VAL A 1 274 ? -15.023 -7.720 11.723 1.00 78.50 274 VAL A O 1
ATOM 2198 N N . ILE A 1 275 ? -16.259 -6.485 13.143 1.00 74.06 275 ILE A N 1
ATOM 2199 C CA . ILE A 1 275 ? -15.201 -5.532 13.496 1.00 74.06 275 ILE A CA 1
ATOM 2200 C C . ILE A 1 275 ? -14.015 -6.265 14.133 1.00 74.06 275 ILE A C 1
ATOM 2202 O O . ILE A 1 275 ? -12.877 -6.034 13.738 1.00 74.06 275 ILE A O 1
ATOM 2206 N N . LEU A 1 276 ? -14.267 -7.198 15.059 1.00 72.44 276 LEU A N 1
ATOM 2207 C CA . LEU A 1 276 ? -13.207 -8.003 15.667 1.00 72.44 276 LEU A CA 1
ATOM 2208 C C . LEU A 1 276 ? -12.476 -8.870 14.630 1.00 72.44 276 LEU A C 1
ATOM 2210 O O . LEU A 1 276 ? -11.251 -8.893 14.627 1.00 72.44 276 LEU A O 1
ATOM 2214 N N . ALA A 1 277 ? -13.203 -9.547 13.735 1.00 78.56 277 ALA A N 1
ATOM 2215 C CA . ALA A 1 277 ? -12.604 -10.370 12.683 1.00 78.56 277 ALA A CA 1
ATOM 2216 C C . ALA A 1 277 ? -11.741 -9.542 11.717 1.00 78.56 277 ALA A C 1
ATOM 2218 O O . ALA A 1 277 ? -10.636 -9.958 11.380 1.00 78.56 277 ALA A O 1
ATOM 2219 N N . LEU A 1 278 ? -12.211 -8.353 11.320 1.00 78.12 278 LEU A N 1
ATOM 2220 C CA . LEU A 1 278 ? -11.430 -7.405 10.520 1.00 78.12 278 LEU A CA 1
ATOM 2221 C C . LEU A 1 278 ? -10.175 -6.945 11.256 1.00 78.12 278 LEU A C 1
ATOM 2223 O O . LEU A 1 278 ? -9.110 -6.883 10.654 1.00 78.12 278 LEU A O 1
ATOM 2227 N N . ASN A 1 279 ? -10.289 -6.655 12.552 1.00 75.62 279 ASN A N 1
ATOM 2228 C CA . ASN A 1 279 ? -9.158 -6.204 13.348 1.00 75.62 279 ASN A CA 1
ATOM 2229 C C . ASN A 1 279 ? -8.100 -7.306 13.517 1.00 75.62 279 ASN A C 1
ATOM 2231 O O . ASN A 1 279 ? -6.916 -7.053 13.341 1.00 75.62 279 ASN A O 1
ATOM 2235 N N . VAL A 1 280 ? -8.514 -8.548 13.785 1.00 79.12 280 VAL A N 1
ATOM 2236 C CA . VAL A 1 280 ? -7.595 -9.696 13.871 1.00 79.12 280 VAL A CA 1
ATOM 2237 C C . VAL A 1 280 ? -6.892 -9.933 12.534 1.00 79.12 280 VAL A C 1
ATOM 2239 O O . VAL A 1 280 ? -5.669 -10.052 12.504 1.00 79.12 280 VAL A O 1
ATOM 2242 N N . LEU A 1 281 ? -7.648 -9.938 11.432 1.00 80.81 281 LEU A N 1
ATOM 2243 C CA . LEU A 1 281 ? -7.110 -10.098 10.080 1.00 80.81 281 LEU A CA 1
ATOM 2244 C C . LEU A 1 281 ? -6.122 -8.977 9.717 1.00 80.81 281 LEU A C 1
ATOM 2246 O O . LEU A 1 281 ? -5.108 -9.221 9.060 1.00 80.81 281 LEU A O 1
ATOM 2250 N N . PHE A 1 282 ? -6.414 -7.749 10.140 1.00 79.94 282 PHE A N 1
ATOM 2251 C CA . PHE A 1 282 ? -5.532 -6.607 9.957 1.00 79.94 282 PHE A CA 1
ATOM 2252 C C . PHE A 1 282 ? -4.231 -6.773 10.747 1.00 79.94 282 PHE A C 1
ATOM 2254 O O . PHE A 1 282 ? -3.161 -6.697 10.152 1.00 79.94 282 PHE A O 1
ATOM 2261 N N . ILE A 1 283 ? -4.305 -7.070 12.050 1.00 78.50 283 ILE A N 1
ATOM 2262 C CA . ILE A 1 283 ? -3.128 -7.231 12.920 1.00 78.50 283 ILE A CA 1
ATOM 2263 C C . ILE A 1 283 ? -2.221 -8.357 12.416 1.00 78.50 283 ILE A C 1
ATOM 2265 O O . ILE A 1 283 ? -1.007 -8.173 12.361 1.00 78.50 283 ILE A O 1
ATOM 2269 N N . SER A 1 284 ? -2.785 -9.501 12.011 1.00 78.69 284 SER A N 1
ATOM 2270 C CA . SER A 1 284 ? -1.991 -10.631 11.512 1.00 78.69 284 SER A CA 1
ATOM 2271 C C . SER A 1 284 ? -1.264 -10.289 10.212 1.00 78.69 284 SER A C 1
ATOM 2273 O O . SER A 1 284 ? -0.082 -10.591 10.052 1.00 78.69 284 SER A O 1
ATOM 2275 N N . SER A 1 285 ? -1.960 -9.625 9.288 1.00 79.06 285 SER A N 1
ATOM 2276 C CA . SER A 1 285 ? -1.414 -9.268 7.977 1.00 79.06 285 SER A CA 1
ATOM 2277 C C . SER A 1 285 ? -0.381 -8.143 8.082 1.00 79.06 285 SER A C 1
ATOM 2279 O O . SER A 1 285 ? 0.682 -8.192 7.463 1.00 79.06 285 SER A O 1
ATOM 2281 N N . TRP A 1 286 ? -0.665 -7.146 8.917 1.00 78.81 286 TRP A N 1
ATOM 2282 C CA . TRP A 1 286 ? 0.225 -6.024 9.180 1.00 78.81 286 TRP A CA 1
ATOM 2283 C C . TRP A 1 286 ? 1.479 -6.462 9.948 1.00 78.81 286 TRP A C 1
ATOM 2285 O O . TRP A 1 286 ? 2.587 -6.097 9.557 1.00 78.81 286 TRP A O 1
ATOM 2295 N N . GLY A 1 287 ? 1.341 -7.318 10.968 1.00 76.62 287 GLY A N 1
ATOM 2296 C CA . GLY A 1 287 ? 2.468 -7.827 11.756 1.00 76.62 287 GLY A CA 1
ATOM 2297 C C . GLY A 1 287 ? 3.507 -8.560 10.903 1.00 76.62 287 GLY A C 1
ATOM 2298 O O . GLY A 1 287 ? 4.703 -8.293 11.019 1.00 76.62 287 GLY A O 1
ATOM 2299 N N . ALA A 1 288 ? 3.061 -9.408 9.971 1.00 76.75 288 ALA A N 1
ATOM 2300 C CA . ALA A 1 288 ? 3.954 -10.091 9.034 1.00 76.75 288 ALA A CA 1
ATOM 2301 C C . ALA A 1 288 ? 4.694 -9.110 8.101 1.00 76.75 288 ALA A C 1
ATOM 2303 O O . ALA A 1 288 ? 5.897 -9.260 7.863 1.00 76.75 288 ALA A O 1
ATOM 2304 N N . SER A 1 289 ? 4.002 -8.076 7.605 1.00 76.12 289 SER A N 1
ATOM 2305 C CA . SER A 1 289 ? 4.607 -7.030 6.768 1.00 76.12 289 SER A CA 1
ATOM 2306 C C . SER A 1 289 ? 5.652 -6.218 7.536 1.00 76.12 289 SER A C 1
ATOM 2308 O O . SER A 1 289 ? 6.716 -5.906 7.005 1.00 76.12 289 SER A O 1
ATOM 2310 N N . ILE A 1 290 ? 5.367 -5.897 8.793 1.00 76.19 290 ILE A N 1
ATOM 2311 C CA . ILE A 1 290 ? 6.237 -5.120 9.674 1.00 76.19 290 ILE A CA 1
ATOM 2312 C C . ILE A 1 290 ? 7.532 -5.843 9.985 1.00 76.19 290 ILE A C 1
ATOM 2314 O O . ILE A 1 290 ? 8.606 -5.263 9.829 1.00 76.19 290 ILE A O 1
ATOM 2318 N N . ILE A 1 291 ? 7.436 -7.098 10.422 1.00 79.94 291 ILE A N 1
ATOM 2319 C CA . ILE A 1 291 ? 8.605 -7.900 10.790 1.00 79.94 291 ILE A CA 1
ATOM 2320 C C . ILE A 1 291 ? 9.541 -8.005 9.584 1.00 79.94 291 ILE A C 1
ATOM 2322 O O . ILE A 1 291 ? 10.738 -7.750 9.695 1.00 79.94 291 ILE A O 1
ATOM 2326 N N . SER A 1 292 ? 8.969 -8.274 8.411 1.00 77.69 292 SER A N 1
ATOM 2327 C CA . SER A 1 292 ? 9.708 -8.415 7.159 1.00 77.69 292 SER A CA 1
ATOM 2328 C C . SER A 1 292 ? 10.423 -7.124 6.736 1.00 77.69 292 SER A C 1
ATOM 2330 O O . SER A 1 292 ? 11.600 -7.158 6.383 1.00 77.69 292 SER A O 1
ATOM 2332 N N . ILE A 1 293 ? 9.743 -5.972 6.799 1.00 74.38 293 ILE A N 1
ATOM 2333 C CA . ILE A 1 293 ? 10.315 -4.683 6.374 1.00 74.38 293 ILE A CA 1
ATOM 2334 C C . ILE A 1 293 ? 11.372 -4.181 7.367 1.00 74.38 293 ILE A C 1
ATOM 2336 O O . ILE A 1 293 ? 12.405 -3.661 6.950 1.00 74.38 293 ILE A O 1
ATOM 2340 N N . ASN A 1 294 ? 11.171 -4.368 8.674 1.00 77.50 294 ASN A N 1
ATOM 2341 C CA . ASN A 1 294 ? 12.182 -3.988 9.665 1.00 77.50 294 ASN A CA 1
ATOM 2342 C C . ASN A 1 294 ? 13.427 -4.854 9.578 1.00 77.50 294 ASN A C 1
ATOM 2344 O O . ASN A 1 294 ? 14.536 -4.331 9.662 1.00 77.50 294 ASN A O 1
ATOM 2348 N N . TYR A 1 295 ? 13.253 -6.153 9.340 1.00 78.19 295 TYR A N 1
ATOM 2349 C CA . TYR A 1 295 ? 14.374 -7.042 9.080 1.00 78.19 295 TYR A CA 1
ATOM 2350 C C . TYR A 1 295 ? 15.162 -6.600 7.838 1.00 78.19 295 TYR A C 1
ATOM 2352 O O . TYR A 1 295 ? 16.391 -6.542 7.876 1.00 78.19 295 TYR A O 1
ATOM 2360 N N . PHE A 1 296 ? 14.469 -6.214 6.759 1.00 76.81 296 PHE A N 1
ATOM 2361 C CA . PHE A 1 296 ? 15.103 -5.667 5.557 1.00 76.81 296 PHE A CA 1
ATOM 2362 C C . PHE A 1 296 ? 15.877 -4.368 5.839 1.00 76.81 296 PHE A C 1
ATOM 2364 O O . PHE A 1 296 ? 17.028 -4.243 5.418 1.00 76.81 296 PHE A O 1
ATOM 2371 N N . ASN A 1 297 ? 15.278 -3.427 6.577 1.00 74.44 297 ASN A N 1
ATOM 2372 C CA . ASN A 1 297 ? 15.910 -2.153 6.932 1.00 74.44 297 ASN A CA 1
ATOM 2373 C C . ASN A 1 297 ? 17.139 -2.335 7.831 1.00 74.44 297 ASN A C 1
ATOM 2375 O O . ASN A 1 297 ? 18.135 -1.638 7.646 1.00 74.44 297 ASN A O 1
ATOM 2379 N N . TYR A 1 298 ? 17.092 -3.277 8.778 1.00 76.56 298 TYR A N 1
ATOM 2380 C CA . TYR A 1 298 ? 18.208 -3.559 9.683 1.00 76.56 298 TYR A CA 1
ATOM 2381 C C . TYR A 1 298 ? 19.373 -4.245 8.954 1.00 76.56 298 TYR A C 1
ATOM 2383 O O . TYR A 1 298 ? 20.524 -3.851 9.117 1.00 76.56 298 TYR A O 1
ATOM 2391 N N . ASN A 1 299 ? 19.070 -5.203 8.069 1.00 74.06 299 ASN A N 1
ATOM 2392 C CA . ASN A 1 299 ? 20.067 -5.931 7.270 1.00 74.06 299 ASN A CA 1
ATOM 2393 C C . ASN A 1 299 ? 20.399 -5.263 5.928 1.00 74.06 299 ASN A C 1
ATOM 2395 O O . ASN A 1 299 ? 21.060 -5.857 5.066 1.00 74.06 299 ASN A O 1
ATOM 2399 N N . ARG A 1 300 ? 19.961 -4.009 5.770 1.00 63.94 300 ARG A N 1
ATOM 2400 C CA . ARG A 1 300 ? 20.376 -3.068 4.730 1.00 63.94 300 ARG A CA 1
ATOM 2401 C C . ARG A 1 300 ? 20.150 -3.533 3.290 1.00 63.94 300 ARG A C 1
ATOM 2403 O O . ARG A 1 300 ? 20.884 -3.128 2.390 1.00 63.94 300 ARG A O 1
ATOM 2410 N N . GLY A 1 301 ? 19.163 -4.400 3.078 1.00 59.00 301 GLY A N 1
ATOM 2411 C CA . GLY A 1 301 ? 18.901 -4.988 1.768 1.00 59.00 301 GLY A CA 1
ATOM 2412 C C . GLY A 1 301 ? 20.077 -5.776 1.190 1.00 59.00 301 GLY A C 1
ATOM 2413 O O . GLY A 1 301 ? 20.194 -5.865 -0.029 1.00 59.00 301 GLY A O 1
ATOM 2414 N N . SER A 1 302 ? 20.949 -6.346 2.035 1.00 56.47 302 SER A N 1
ATOM 2415 C CA . SER A 1 302 ? 21.879 -7.380 1.574 1.00 56.47 302 SER A CA 1
ATOM 2416 C C . SER A 1 302 ? 21.072 -8.448 0.828 1.00 56.47 302 SER A C 1
ATOM 2418 O O . SER A 1 302 ? 20.103 -8.989 1.374 1.00 56.47 302 SER A O 1
ATOM 2420 N N . SER A 1 303 ? 21.425 -8.690 -0.441 1.00 53.47 303 SER A N 1
ATOM 2421 C CA . SER A 1 303 ? 20.767 -9.632 -1.363 1.00 53.47 303 SER A CA 1
ATOM 2422 C C . SER A 1 303 ? 21.014 -11.089 -0.962 1.00 53.47 303 SER A C 1
ATOM 2424 O O . SER A 1 303 ? 21.470 -11.915 -1.746 1.00 53.47 303 SER A O 1
ATOM 2426 N N . THR A 1 304 ? 20.748 -11.402 0.299 1.00 59.34 304 THR A N 1
ATOM 2427 C CA . THR A 1 304 ? 20.640 -12.764 0.792 1.00 59.34 304 THR A CA 1
ATOM 2428 C C . THR A 1 304 ? 19.265 -13.266 0.366 1.00 59.34 304 THR A C 1
ATOM 2430 O O . THR A 1 304 ? 18.278 -12.560 0.552 1.00 59.34 304 THR A O 1
ATOM 2433 N N . SER A 1 305 ? 19.163 -14.481 -0.168 1.00 61.53 305 SER A N 1
ATOM 2434 C CA . SER A 1 305 ? 17.886 -15.093 -0.585 1.00 61.53 305 SER A CA 1
ATOM 2435 C C . SER A 1 305 ? 16.757 -14.947 0.455 1.00 61.53 305 SER A C 1
ATOM 2437 O O . SER A 1 305 ? 15.589 -14.770 0.107 1.00 61.53 305 SER A O 1
ATOM 2439 N N . SER A 1 306 ? 17.111 -14.938 1.742 1.00 68.69 306 SER A N 1
ATOM 2440 C CA . SER A 1 306 ? 16.202 -14.740 2.872 1.00 68.69 306 SER A CA 1
ATOM 2441 C C . SER A 1 306 ? 15.505 -13.369 2.905 1.00 68.69 306 SER A C 1
ATOM 2443 O O . SER A 1 306 ? 14.339 -13.296 3.292 1.00 68.69 306 SER A O 1
ATOM 2445 N N . THR A 1 307 ? 16.169 -12.272 2.516 1.00 68.69 307 THR A N 1
ATOM 2446 C CA . THR A 1 307 ? 15.578 -10.917 2.573 1.00 68.69 307 THR A CA 1
ATOM 2447 C C . THR A 1 307 ? 14.551 -10.704 1.461 1.00 68.69 307 THR A C 1
ATOM 2449 O O . THR A 1 307 ? 13.494 -10.116 1.700 1.00 68.69 307 THR A O 1
ATOM 2452 N N . GLU A 1 308 ? 14.805 -11.249 0.270 1.00 70.38 308 GLU A N 1
ATOM 2453 C CA . GLU A 1 308 ? 13.858 -11.219 -0.848 1.00 70.38 308 GLU A CA 1
ATOM 2454 C C . GLU A 1 308 ? 12.591 -12.023 -0.537 1.00 70.38 308 GLU A C 1
ATOM 2456 O O . GLU A 1 308 ? 11.477 -11.548 -0.779 1.00 70.38 308 GLU A O 1
ATOM 2461 N N . PHE A 1 309 ? 12.744 -13.201 0.078 1.00 77.75 309 PHE A N 1
ATOM 2462 C CA . PHE A 1 309 ? 11.613 -14.019 0.512 1.00 77.75 309 PHE A CA 1
ATOM 2463 C C . PHE A 1 309 ? 10.727 -13.287 1.532 1.00 77.75 309 PHE A C 1
ATOM 2465 O O . PHE A 1 309 ? 9.503 -13.280 1.395 1.00 77.75 309 PHE A O 1
ATOM 2472 N N . LEU A 1 310 ? 11.320 -12.594 2.510 1.00 75.56 310 LEU A N 1
ATOM 2473 C CA . LEU A 1 310 ? 10.571 -11.803 3.495 1.00 75.56 310 LEU A CA 1
ATOM 2474 C C . LEU A 1 310 ? 9.758 -10.673 2.845 1.00 75.56 310 LEU A C 1
ATOM 2476 O O . LEU A 1 310 ? 8.605 -10.444 3.211 1.00 75.56 310 LEU A O 1
ATOM 2480 N N . LEU A 1 311 ? 10.302 -9.999 1.828 1.00 74.00 311 LEU A N 1
ATOM 2481 C CA . LEU A 1 311 ? 9.550 -8.986 1.081 1.00 74.00 311 LEU A CA 1
ATOM 2482 C C . LEU A 1 311 ? 8.380 -9.589 0.287 1.00 74.00 311 LEU A C 1
ATOM 2484 O O . LEU A 1 311 ? 7.349 -8.931 0.133 1.00 74.00 311 LEU A O 1
ATOM 2488 N N . ILE A 1 312 ? 8.506 -10.822 -0.211 1.00 79.12 312 ILE A N 1
ATOM 2489 C CA . ILE A 1 312 ? 7.397 -11.545 -0.854 1.00 79.12 312 ILE A CA 1
ATOM 2490 C C . ILE A 1 312 ? 6.311 -11.867 0.178 1.00 79.12 312 ILE A C 1
ATOM 2492 O O . ILE A 1 312 ? 5.138 -11.582 -0.068 1.00 79.12 312 ILE A O 1
ATOM 2496 N N . VAL A 1 313 ? 6.693 -12.377 1.353 1.00 80.62 313 VAL A N 1
ATOM 2497 C CA . VAL A 1 313 ? 5.765 -12.654 2.463 1.00 80.62 313 VAL A CA 1
ATOM 2498 C C . VAL A 1 313 ? 5.006 -11.389 2.871 1.00 80.62 313 VAL A C 1
ATOM 2500 O O . VAL A 1 313 ? 3.781 -11.421 2.987 1.00 80.62 313 VAL A O 1
ATOM 2503 N N . ALA A 1 314 ? 5.695 -10.250 2.993 1.00 75.81 314 ALA A N 1
ATOM 2504 C CA . ALA A 1 314 ? 5.069 -8.961 3.287 1.00 75.81 314 ALA A CA 1
ATOM 2505 C C . ALA A 1 314 ? 4.019 -8.556 2.237 1.00 75.81 314 ALA A C 1
ATOM 2507 O O . ALA A 1 314 ? 2.927 -8.101 2.584 1.00 75.81 314 ALA A O 1
ATOM 2508 N N . ARG A 1 315 ? 4.315 -8.743 0.943 1.00 76.50 315 ARG A N 1
ATOM 2509 C CA . ARG A 1 315 ? 3.359 -8.451 -0.141 1.00 76.50 315 ARG A CA 1
ATOM 2510 C C . ARG A 1 315 ? 2.141 -9.356 -0.071 1.00 76.50 315 ARG A C 1
ATOM 2512 O O . ARG A 1 315 ? 1.024 -8.856 -0.164 1.00 76.50 315 ARG A O 1
ATOM 2519 N N . ILE A 1 316 ? 2.347 -10.659 0.107 1.00 80.88 316 ILE A N 1
ATOM 2520 C CA . ILE A 1 316 ? 1.252 -11.629 0.208 1.00 80.88 316 ILE A CA 1
ATOM 2521 C C . ILE A 1 316 ? 0.353 -11.279 1.394 1.00 80.88 316 ILE A C 1
ATOM 2523 O O . ILE A 1 316 ? -0.867 -11.255 1.239 1.00 80.88 316 ILE A O 1
ATOM 2527 N N . ALA A 1 317 ? 0.931 -10.934 2.546 1.00 79.19 317 ALA A N 1
ATOM 2528 C CA . ALA A 1 317 ? 0.175 -10.525 3.725 1.00 79.19 317 ALA A CA 1
ATOM 2529 C C . ALA A 1 317 ? -0.677 -9.269 3.455 1.00 79.19 317 ALA A C 1
ATOM 2531 O O . ALA A 1 317 ? -1.884 -9.270 3.705 1.00 79.19 317 ALA A O 1
ATOM 2532 N N . ASN A 1 318 ? -0.095 -8.228 2.851 1.00 74.19 318 ASN A N 1
ATOM 2533 C CA . ASN A 1 318 ? -0.823 -7.003 2.506 1.00 74.19 318 ASN A CA 1
ATOM 2534 C C . ASN A 1 318 ? -1.944 -7.245 1.478 1.00 74.19 318 ASN A C 1
ATOM 2536 O O . ASN A 1 318 ? -3.059 -6.751 1.653 1.00 74.19 318 ASN A O 1
ATOM 2540 N N . ILE A 1 319 ? -1.683 -8.034 0.430 1.00 78.31 319 ILE A N 1
ATOM 2541 C CA . ILE A 1 319 ? -2.689 -8.400 -0.582 1.00 78.31 319 ILE A CA 1
ATOM 2542 C C . ILE A 1 319 ? -3.824 -9.203 0.059 1.00 78.31 319 ILE A C 1
ATOM 2544 O O . ILE A 1 319 ? -4.992 -8.943 -0.220 1.00 78.31 319 ILE A O 1
ATOM 2548 N N . THR A 1 320 ? -3.492 -10.136 0.952 1.00 79.44 320 THR A N 1
ATOM 2549 C CA . THR A 1 320 ? -4.468 -10.959 1.677 1.00 79.44 320 THR A CA 1
ATOM 2550 C C . THR A 1 320 ? -5.418 -10.086 2.491 1.00 79.44 320 THR A C 1
ATOM 2552 O O . THR A 1 320 ? -6.632 -10.265 2.406 1.00 79.44 320 THR A O 1
ATOM 2555 N N . PHE A 1 321 ? -4.904 -9.083 3.209 1.00 78.75 321 PHE A N 1
ATOM 2556 C CA . PHE A 1 321 ? -5.749 -8.130 3.928 1.00 78.75 321 PHE A CA 1
ATOM 2557 C C . PHE A 1 321 ? -6.687 -7.357 2.992 1.00 78.75 321 PHE A C 1
ATOM 2559 O O . PHE A 1 321 ? -7.891 -7.287 3.247 1.00 78.75 321 PHE A O 1
ATOM 2566 N N . ILE A 1 322 ? -6.156 -6.806 1.896 1.00 76.06 322 ILE A N 1
ATOM 2567 C CA . ILE A 1 322 ? -6.936 -6.021 0.927 1.00 76.06 322 ILE A CA 1
ATOM 2568 C C . ILE A 1 322 ? -8.023 -6.884 0.269 1.00 76.06 322 ILE A C 1
ATOM 2570 O O . ILE A 1 322 ? -9.147 -6.420 0.094 1.00 76.06 322 ILE A O 1
ATOM 2574 N N . ALA A 1 323 ? -7.720 -8.142 -0.054 1.00 78.12 323 ALA A N 1
ATOM 2575 C CA . ALA A 1 323 ? -8.656 -9.062 -0.693 1.00 78.12 323 ALA A CA 1
ATOM 2576 C C . ALA A 1 323 ? -9.745 -9.571 0.268 1.00 78.12 323 ALA A C 1
ATOM 2578 O O . ALA A 1 323 ? -10.913 -9.670 -0.110 1.00 78.12 323 ALA A O 1
ATOM 2579 N N . LEU A 1 324 ? -9.388 -9.887 1.517 1.00 81.38 324 LEU A N 1
ATOM 2580 C CA . LEU A 1 324 ? -10.312 -10.480 2.486 1.00 81.38 324 LEU A CA 1
ATOM 2581 C C . LEU A 1 324 ? -11.172 -9.441 3.222 1.00 81.38 324 LEU A C 1
ATOM 2583 O O . LEU A 1 324 ? -12.292 -9.759 3.625 1.00 81.38 324 LEU A O 1
ATOM 2587 N N . SER A 1 325 ? -10.714 -8.194 3.365 1.00 78.50 325 SER A N 1
ATOM 2588 C CA . SER A 1 325 ? -11.468 -7.151 4.085 1.00 78.50 325 SER A CA 1
ATOM 2589 C C . SER A 1 325 ? -12.867 -6.880 3.502 1.00 78.50 325 SER A C 1
ATOM 2591 O O . SER A 1 325 ? -13.837 -6.894 4.269 1.00 78.50 325 SER A O 1
ATOM 2593 N N . PRO A 1 326 ? -13.043 -6.714 2.172 1.00 81.38 326 PRO A N 1
ATOM 2594 C CA . PRO A 1 326 ? -14.367 -6.571 1.566 1.00 81.38 326 PRO A CA 1
ATOM 2595 C C . PRO A 1 326 ? -15.265 -7.788 1.802 1.00 81.38 326 PRO A C 1
ATOM 2597 O O . PRO A 1 326 ? -16.462 -7.623 2.022 1.00 81.38 326 PRO A O 1
ATOM 2600 N N . ILE A 1 327 ? -14.702 -9.002 1.814 1.00 82.19 327 ILE A N 1
ATOM 2601 C CA . ILE A 1 327 ? -15.450 -10.248 2.042 1.00 82.19 327 ILE A CA 1
ATOM 2602 C C . ILE A 1 327 ? -15.978 -10.296 3.479 1.00 82.19 327 ILE A C 1
ATOM 2604 O O . ILE A 1 327 ? -17.159 -10.569 3.706 1.00 82.19 327 ILE A O 1
ATOM 2608 N N . VAL A 1 328 ? -15.137 -9.979 4.464 1.00 82.50 328 VAL A N 1
ATOM 2609 C CA . VAL A 1 328 ? -15.542 -9.961 5.877 1.00 82.50 328 VAL A CA 1
ATOM 2610 C C . VAL A 1 328 ? -16.621 -8.894 6.122 1.00 82.50 328 VAL A C 1
ATOM 2612 O O . VAL A 1 328 ? -17.625 -9.174 6.787 1.00 82.50 328 VAL A O 1
ATOM 2615 N N . LEU A 1 329 ? -16.485 -7.706 5.520 1.00 81.88 329 LEU A N 1
ATOM 2616 C CA . LEU A 1 329 ? -17.509 -6.651 5.547 1.00 81.88 329 LEU A CA 1
ATOM 2617 C C . LEU A 1 329 ? -18.819 -7.096 4.879 1.00 81.88 329 LEU A C 1
ATOM 2619 O O . LEU A 1 329 ? -19.902 -6.903 5.441 1.00 81.88 329 LEU A O 1
ATOM 2623 N N . ALA A 1 330 ? -18.726 -7.737 3.714 1.00 78.50 330 ALA A N 1
ATOM 2624 C CA . ALA A 1 330 ? -19.859 -8.247 2.949 1.00 78.50 330 ALA A CA 1
ATOM 2625 C C . ALA A 1 330 ? -20.670 -9.279 3.735 1.00 78.50 330 ALA A C 1
ATOM 2627 O O . ALA A 1 330 ? -21.900 -9.201 3.806 1.00 78.50 330 ALA A O 1
ATOM 2628 N N . VAL A 1 331 ? -19.980 -10.218 4.387 1.00 76.69 331 VAL A N 1
ATOM 2629 C CA . VAL A 1 331 ? -20.609 -11.182 5.289 1.00 76.69 331 VAL A CA 1
ATOM 2630 C C . VAL A 1 331 ? -21.248 -10.440 6.458 1.00 76.69 331 VAL A C 1
ATOM 2632 O O . VAL A 1 331 ? -22.384 -10.742 6.824 1.00 76.69 331 VAL A O 1
ATOM 2635 N N . GLY A 1 332 ? -20.584 -9.446 7.042 1.00 69.56 332 GLY A N 1
ATOM 2636 C CA . GLY A 1 332 ? -21.110 -8.682 8.170 1.00 69.56 332 GLY A CA 1
ATOM 2637 C C . GLY A 1 332 ? -22.395 -7.903 7.895 1.00 69.56 332 GLY A C 1
ATOM 2638 O O . GLY A 1 332 ? -23.277 -7.853 8.758 1.00 69.56 332 GLY A O 1
ATOM 2639 N N . HIS A 1 333 ? -22.544 -7.359 6.689 1.00 79.31 333 HIS A N 1
ATOM 2640 C CA . HIS A 1 333 ? -23.645 -6.471 6.336 1.00 79.31 333 HIS A CA 1
ATOM 2641 C C . HIS A 1 333 ? -24.941 -7.230 5.997 1.00 79.31 333 HIS A C 1
ATOM 2643 O O . HIS A 1 333 ? -24.999 -8.042 5.073 1.00 79.31 333 HIS A O 1
ATOM 2649 N N . ARG A 1 334 ? -26.033 -6.945 6.724 1.00 72.75 334 ARG A N 1
ATOM 2650 C CA . ARG A 1 334 ? -27.310 -7.680 6.595 1.00 72.75 334 ARG A CA 1
ATOM 2651 C C . ARG A 1 334 ? -27.899 -7.626 5.179 1.00 72.75 334 ARG A C 1
ATOM 2653 O O . ARG A 1 334 ? -28.331 -8.665 4.687 1.00 72.75 334 ARG A O 1
ATOM 2660 N N . LYS A 1 335 ? -27.916 -6.449 4.537 1.00 75.50 335 LYS A N 1
ATOM 2661 C CA . LYS A 1 335 ? -28.465 -6.284 3.175 1.00 75.50 335 LYS A CA 1
ATOM 2662 C C . LYS A 1 335 ? -27.610 -7.002 2.131 1.00 75.50 335 LYS A C 1
ATOM 2664 O O . LYS A 1 335 ? -28.150 -7.682 1.269 1.00 75.50 335 LYS A O 1
ATOM 2669 N N . LEU A 1 336 ? -26.285 -6.904 2.257 1.00 74.50 336 LEU A N 1
ATOM 2670 C CA . LEU A 1 336 ? -25.362 -7.508 1.294 1.00 74.50 336 LEU A CA 1
ATOM 2671 C C . LEU A 1 336 ? -25.390 -9.036 1.382 1.00 74.50 336 LEU A C 1
ATOM 2673 O O . LEU A 1 336 ? -25.407 -9.724 0.371 1.00 74.50 336 LEU A O 1
ATOM 2677 N N . ARG A 1 337 ? -25.509 -9.577 2.597 1.00 77.00 337 ARG A N 1
ATOM 2678 C CA . ARG A 1 337 ? -25.707 -11.011 2.815 1.00 77.00 337 ARG A CA 1
ATOM 2679 C C . ARG A 1 337 ? -27.022 -11.525 2.222 1.00 77.00 337 ARG A C 1
ATOM 2681 O O . ARG A 1 337 ? -27.040 -12.624 1.682 1.00 77.00 337 ARG A O 1
ATOM 2688 N N . ALA A 1 338 ? -28.114 -10.768 2.351 1.00 78.12 338 ALA A N 1
ATOM 2689 C CA . ALA A 1 338 ? -29.399 -11.137 1.755 1.00 78.12 338 ALA A CA 1
ATOM 2690 C C . ALA A 1 338 ? -29.314 -11.152 0.221 1.00 78.12 338 ALA A C 1
ATOM 2692 O O . ALA A 1 338 ? -29.758 -12.112 -0.399 1.00 78.12 338 ALA A O 1
ATOM 2693 N N . PHE A 1 339 ? -28.653 -10.150 -0.362 1.00 80.06 339 PHE A N 1
ATOM 2694 C CA . PHE A 1 339 ? -28.366 -10.090 -1.794 1.00 80.06 339 PHE A CA 1
ATOM 2695 C C . PHE A 1 339 ? -27.512 -11.278 -2.271 1.00 80.06 339 PHE A C 1
ATOM 2697 O O . PHE A 1 339 ? -27.904 -11.974 -3.199 1.00 80.06 339 PHE A O 1
ATOM 2704 N N . MET A 1 340 ? -26.408 -11.596 -1.582 1.00 79.12 340 MET A N 1
ATOM 2705 C CA . MET A 1 340 ? -25.573 -12.759 -1.922 1.00 79.12 340 MET A CA 1
ATOM 2706 C C . MET A 1 340 ? -26.336 -14.085 -1.819 1.00 79.12 340 MET A C 1
ATOM 2708 O O . MET A 1 340 ? -26.177 -14.947 -2.676 1.00 79.12 340 MET A O 1
ATOM 2712 N N . LYS A 1 341 ? -27.185 -14.253 -0.795 1.00 79.56 341 LYS A N 1
ATOM 2713 C CA . LYS A 1 341 ? -28.042 -15.442 -0.672 1.00 79.56 341 LYS A CA 1
ATOM 2714 C C . LYS A 1 341 ? -29.045 -15.556 -1.819 1.00 79.56 341 LYS A C 1
ATOM 2716 O O . LYS A 1 341 ? -29.234 -16.656 -2.315 1.00 79.56 341 LYS A O 1
ATOM 2721 N N . SER A 1 342 ? -29.644 -14.437 -2.230 1.00 82.06 342 SER A N 1
ATOM 2722 C CA . SER A 1 342 ? -30.582 -14.386 -3.357 1.00 82.06 342 SER A CA 1
ATOM 2723 C C . SER A 1 342 ? -29.920 -14.733 -4.691 1.00 82.06 342 SER A C 1
ATOM 2725 O O . SER A 1 342 ? -30.575 -15.299 -5.556 1.00 82.06 342 SER A O 1
ATOM 2727 N N . ILE A 1 343 ? -28.641 -14.389 -4.870 1.00 78.69 343 ILE A N 1
ATOM 2728 C CA . ILE A 1 343 ? -27.869 -14.781 -6.057 1.00 78.69 343 ILE A CA 1
ATOM 2729 C C . ILE A 1 343 ? -27.560 -16.278 -6.017 1.00 78.69 343 ILE A C 1
ATOM 2731 O O . ILE A 1 343 ? -27.748 -16.962 -7.016 1.00 78.69 343 ILE A O 1
ATOM 2735 N N . LEU A 1 344 ? -27.119 -16.800 -4.868 1.00 80.19 344 LEU A N 1
ATOM 2736 C CA . LEU A 1 344 ? -26.774 -18.218 -4.736 1.00 80.19 344 LEU A CA 1
ATOM 2737 C C . LEU A 1 344 ? -27.980 -19.134 -4.984 1.00 80.19 344 LEU A C 1
ATOM 2739 O O . LEU A 1 344 ? -27.829 -20.165 -5.623 1.00 80.19 344 LEU A O 1
ATOM 2743 N N . SER A 1 345 ? -29.170 -18.738 -4.521 1.00 81.00 345 SER A N 1
ATOM 2744 C CA . SER A 1 345 ? -30.420 -19.474 -4.758 1.00 81.00 345 SER A CA 1
ATOM 2745 C C . SER A 1 345 ? -30.966 -19.352 -6.182 1.00 81.00 345 SER A C 1
ATOM 2747 O O . SER A 1 345 ? -32.012 -19.911 -6.467 1.00 81.00 345 SER A O 1
ATOM 2749 N N . CYS A 1 346 ? -30.343 -18.535 -7.033 1.00 69.69 346 CYS A N 1
ATOM 2750 C CA . CYS A 1 346 ? -30.691 -18.403 -8.448 1.00 69.69 346 CYS A CA 1
ATOM 2751 C C . CYS A 1 346 ? -29.731 -19.217 -9.341 1.00 69.69 346 CYS A C 1
ATOM 2753 O O . CYS A 1 346 ? -29.979 -19.386 -10.529 1.00 69.69 346 CYS A O 1
ATOM 2755 N N . ILE A 1 347 ? -28.604 -19.672 -8.778 1.00 70.62 347 ILE A N 1
ATOM 2756 C CA . ILE A 1 347 ? -27.544 -20.425 -9.470 1.00 70.62 347 ILE A CA 1
ATOM 2757 C C . ILE A 1 347 ? -27.627 -21.930 -9.158 1.00 70.62 347 ILE A C 1
ATOM 2759 O O . ILE A 1 347 ? -27.202 -22.740 -9.979 1.00 70.62 347 ILE A O 1
ATOM 2763 N N . ILE A 1 348 ? -28.145 -22.286 -7.979 1.00 50.53 348 ILE A N 1
ATOM 2764 C CA . ILE A 1 348 ? -28.544 -23.647 -7.581 1.00 50.53 348 ILE A CA 1
ATOM 2765 C C . ILE A 1 348 ? -30.034 -23.776 -7.863 1.00 50.53 348 ILE A C 1
ATOM 2767 O O . ILE A 1 348 ? -30.432 -24.826 -8.409 1.00 50.53 348 ILE A O 1
#

Sequence (348 aa):
MATAQILFHRFFYCKSFVRHCAETVAMACLQLASKIEEEPRRVRDVLNVFQHLKDAAGDRRRGPMLLDDGYVSRKSDVIKAERRVLKELGFCVHVKHPHKVFLNRNWCRFMMGIWVWLRSANVWSTFFLSAFHFQTLRRVAPPVTNIHGHPGPPRSLIFGLCLIWSLNLIYSIPAFIFSKNGDQNSTESLMLVSSTTRPLLGCIWNFPSVYSGLAFATSSMVIHEMIPIFLMSATNLGSLLTLYTHGQTRRAAKKSLDAPIITRIPAERRAAKVILALNVLFISSWGASIISINYFNYNRGSSTSSTEFLLIVARIANITFIALSPIVLAVGHRKLRAFMKSILSCII

InterPro domains:
  IPR000276 G protein-coupled receptor, rhodopsin-like [PF00001] (154-313)
  IPR006671 Cyclin, N-terminal [PF00134] (2-93)
  IPR017452 GPCR, rhodopsin-like, 7TM [PS50262] (108-329)
  IPR036915 Cyclin-like superfamily [SSF47954] (1-95)

Foldseek 3Di:
DQLLVVLLVLLCVVDPCVVDPSLLLSLLSVQLCCVPPNPNDDSQVSVQVSVCVVCVVPPNPDDRDDPDVVVVVSSVSSVVSNVVSCVSCVVPSDDDGPDLPQDAFQRQLVVQLVVQLVLLLVLVLLLLVLLVVLVVLVVVLDPDDDDDDDDDDPVVSVVVSVVSSVVSSVLSNLSNPFKDAADPPDQLQADQQDLDPARDSRIHGHDPDLVVRLVSSVCSCVPRPVPSLVSSLVSLVSSLVSVVVVVVVVVVVVVVPDDDDPPDPPLSNLLSVLSNVLSVLCCVLSVLLVVLNNVCNVVRVPVDVVNVVSNVSNNVSSVSSVVCNVVSVLCSDPVSVVVVVVVVVVVD

pLDDT: mean 77.66, std 12.95, range [39.34, 95.75]